Protein 2DBY (pdb70)

CATH classification: 3.40.50.300 (+2 more: 3.10.20.30, 1.10.150.300)

Nearest PDB structures (foldseek):
  2dwq-assembly1_A  TM=9.465E-01  e=1.277E-59  Thermus thermophilus HB8
  2dwq-assembly2_B  TM=9.696E-01  e=5.082E-56  Thermus thermophilus HB8
  5ee0-assembly1_A  TM=8.742E-01  e=3.815E-33  Oryza sativa Japonica Group
  5ee3-assembly1_A  TM=8.591E-01  e=6.800E-32  Oryza sativa Japonica Group
  7y9i-assembly1_A  TM=8.087E-01  e=9.676E-32  Arabidopsis thaliana

Organism: Thermus thermophilus (strain ATCC 27634 / DSM 579 / HB8) (NCBI:txid300852)

Structure (mmCIF, N/CA/C/O backbone):
data_2DBY
#
_entry.id   2DBY
#
_cell.length_a   60.384
_cell.length_b   133.169
_cell.length_c   46.432
_cell.angle_alpha   90.00
_cell.angle_beta   90.00
_cell.angle_gamma   90.00
#
_symmetry.space_group_name_H-M   'P 21 21 2'
#
loop_
_entity.id
_entity.type
_entity.pdbx_description
1 polymer 'GTP-binding protein'
2 non-polymer "GUANOSINE-5'-DIPHOSPHATE"
3 non-polymer 'FORMIC ACID'
4 water water
#
loop_
_atom_site.group_PDB
_atom_site.id
_atom_site.type_symbol
_atom_site.label_atom_id
_atom_site.label_alt_id
_atom_site.label_comp_id
_atom_site.label_asym_id
_atom_site.label_entity_id
_atom_site.label_seq_id
_atom_site.pdbx_PDB_ins_code
_atom_site.Cartn_x
_atom_site.Cartn_y
_atom_site.Cartn_z
_atom_site.occupancy
_atom_site.B_iso_or_equiv
_atom_site.auth_seq_id
_atom_site.auth_comp_id
_atom_site.auth_asym_id
_atom_site.auth_atom_id
_atom_site.pdbx_PDB_model_num
ATOM 9 N N . LEU A 1 2 ? 26.057 53.742 31.566 1.00 21.63 2 LEU A N 1
ATOM 10 C CA . LEU A 1 2 ? 24.628 53.964 31.787 1.00 22.26 2 LEU A CA 1
ATOM 11 C C . LEU A 1 2 ? 23.972 52.989 30.803 1.00 21.30 2 LEU A C 1
ATOM 12 O O . LEU A 1 2 ? 23.450 53.388 29.754 1.00 20.76 2 LEU A O 1
ATOM 17 N N . ALA A 1 3 ? 24.004 51.704 31.140 1.00 16.03 3 ALA A N 1
ATOM 18 C CA . ALA A 1 3 ? 23.487 50.699 30.243 1.00 12.15 3 ALA A CA 1
ATOM 19 C C . ALA A 1 3 ? 22.940 49.500 31.006 1.00 13.38 3 ALA A C 1
ATOM 20 O O . ALA A 1 3 ? 23.228 49.315 32.194 1.00 13.61 3 ALA A O 1
ATOM 22 N N . VAL A 1 4 ? 22.180 48.681 30.291 1.00 11.00 4 VAL A N 1
ATOM 23 C CA . VAL A 1 4 ? 21.578 47.474 30.861 1.00 12.54 4 VAL A CA 1
ATOM 24 C C . VAL A 1 4 ? 22.374 46.288 30.305 1.00 13.74 4 VAL A C 1
ATOM 25 O O . VAL A 1 4 ? 22.521 46.145 29.085 1.00 12.90 4 VAL A O 1
ATOM 29 N N . GLY A 1 5 ? 22.886 45.452 31.197 1.00 10.05 5 GLY A N 1
ATOM 30 C CA . GLY A 1 5 ? 23.650 44.289 30.763 1.00 8.72 5 GLY A CA 1
ATOM 31 C C . GLY A 1 5 ? 22.712 43.092 30.642 1.00 13.71 5 GLY A C 1
ATOM 32 O O . GLY A 1 5 ? 22.040 42.744 31.615 1.00 14.24 5 GLY A O 1
ATOM 33 N N . ILE A 1 6 ? 22.646 42.484 29.455 1.00 10.37 6 ILE A N 1
ATOM 34 C CA . ILE A 1 6 ? 21.786 41.329 29.222 1.00 11.91 6 ILE A CA 1
ATOM 35 C C . ILE A 1 6 ? 22.567 40.052 29.467 1.00 14.41 6 ILE A C 1
ATOM 36 O O . ILE A 1 6 ? 23.613 39.818 28.836 1.00 11.49 6 ILE A O 1
ATOM 41 N N . VAL A 1 7 ? 22.066 39.218 30.385 1.00 11.25 7 VAL A N 1
ATOM 42 C CA . VAL A 1 7 ? 22.754 37.975 30.698 1.00 13.07 7 VAL A CA 1
ATOM 43 C C . VAL A 1 7 ? 21.864 36.785 30.443 1.00 12.68 7 VAL A C 1
ATOM 44 O O . VAL A 1 7 ? 20.641 36.916 30.374 1.00 11.86 7 VAL A O 1
ATOM 48 N N . GLY A 1 8 ? 22.477 35.620 30.264 1.00 11.14 8 GLY A N 1
ATOM 49 C CA . GLY A 1 8 ? 21.665 34.438 30.042 1.00 18.34 8 GLY A CA 1
ATOM 50 C C . GLY A 1 8 ? 22.516 33.186 30.069 1.00 21.43 8 GLY A C 1
ATOM 51 O O . GLY A 1 8 ? 23.662 33.215 29.617 1.00 21.11 8 GLY A O 1
ATOM 52 N N . LEU A 1 9 ? 21.984 32.101 30.615 1.00 15.87 9 LEU A N 1
ATOM 53 C CA . LEU A 1 9 ? 22.748 30.864 30.608 1.00 17.44 9 LEU A CA 1
ATOM 54 C C . LEU A 1 9 ? 22.506 30.301 29.200 1.00 22.03 9 LEU A C 1
ATOM 55 O O . LEU A 1 9 ? 21.786 30.900 28.402 1.00 20.36 9 LEU A O 1
ATOM 60 N N . PRO A 1 10 ? 23.120 29.162 28.857 1.00 20.62 10 PRO A N 1
ATOM 61 C CA . PRO A 1 10 ? 22.915 28.601 27.518 1.00 16.54 10 PRO A CA 1
ATOM 62 C C . PRO A 1 10 ? 21.511 28.274 27.035 1.00 15.54 10 PRO A C 1
ATOM 63 O O . PRO A 1 10 ? 20.644 27.792 27.780 1.00 18.84 10 PRO A O 1
ATOM 67 N N . ASN A 1 11 ? 21.306 28.536 25.752 1.00 20.07 11 ASN A N 1
ATOM 68 C CA . ASN A 1 11 ? 20.050 28.239 25.080 1.00 20.51 11 ASN A CA 1
ATOM 69 C C . ASN A 1 11 ? 18.758 28.769 25.704 1.00 22.34 11 ASN A C 1
ATOM 70 O O . ASN A 1 11 ? 17.837 28.000 25.981 1.00 23.06 11 ASN A O 1
ATOM 75 N N . VAL A 1 12 ? 18.692 30.078 25.930 1.00 14.86 12 VAL A N 1
ATOM 76 C CA . VAL A 1 12 ? 17.482 30.682 26.483 1.00 13.54 12 VAL A CA 1
ATOM 77 C C . VAL A 1 12 ? 16.903 31.706 25.497 1.00 16.15 12 VAL A C 1
ATOM 78 O O . VAL A 1 12 ? 15.878 32.339 25.774 1.00 14.88 12 VAL A O 1
ATOM 82 N N . GLY A 1 13 ? 17.564 31.847 24.345 1.00 16.38 13 GLY A N 1
ATOM 83 C CA . GLY A 1 13 ? 17.110 32.791 23.333 1.00 15.67 13 GLY A CA 1
ATOM 84 C C . GLY A 1 13 ? 17.852 34.102 23.348 1.00 12.21 13 GLY A C 1
ATOM 85 O O . GLY A 1 13 ? 17.459 35.057 22.667 1.00 16.96 13 GLY A O 1
ATOM 86 N N . LYS A 1 14 ? 18.935 34.185 24.115 1.00 14.78 14 LYS A N 1
ATOM 87 C CA . LYS A 1 14 ? 19.669 35.450 24.171 1.00 15.57 14 LYS A CA 1
ATOM 88 C C . LYS A 1 14 ? 20.296 35.892 22.831 1.00 18.63 14 LYS A C 1
ATOM 89 O O . LYS A 1 14 ? 20.211 37.065 22.473 1.00 15.93 14 LYS A O 1
ATOM 95 N N . SER A 1 15 ? 20.921 34.978 22.082 1.00 15.03 15 SER A N 1
ATOM 96 C CA . SER A 1 15 ? 21.537 35.428 20.833 1.00 17.28 15 SER A CA 1
ATOM 97 C C . SER A 1 15 ? 20.459 35.862 19.850 1.00 14.94 15 SER A C 1
ATOM 98 O O . SER A 1 15 ? 20.671 36.768 19.070 1.00 16.18 15 SER A O 1
ATOM 101 N N . THR A 1 16 ? 19.294 35.230 19.932 1.00 15.47 16 THR A N 1
ATOM 102 C CA . THR A 1 16 ? 18.176 35.577 19.065 1.00 14.29 16 THR A CA 1
ATOM 103 C C . THR A 1 16 ? 17.729 36.986 19.423 1.00 16.91 16 THR A C 1
ATOM 104 O O . THR A 1 16 ? 17.526 37.821 18.544 1.00 15.58 16 THR A O 1
ATOM 108 N N . LEU A 1 17 ? 17.613 37.259 20.722 1.00 12.59 17 LEU A N 1
ATOM 109 C CA . LEU A 1 17 ? 17.222 38.588 21.167 1.00 12.16 17 LEU A CA 1
ATOM 110 C C . LEU A 1 17 ? 18.277 39.567 20.692 1.00 15.63 17 LEU A C 1
ATOM 111 O O . LEU A 1 17 ? 17.962 40.687 20.326 1.00 12.62 17 LEU A O 1
ATOM 116 N N . PHE A 1 18 ? 19.550 39.174 20.730 1.00 12.84 18 PHE A N 1
ATOM 117 C CA . PHE A 1 18 ? 20.536 40.109 20.210 1.00 16.26 18 PHE A CA 1
ATOM 118 C C . PHE A 1 18 ? 20.534 40.285 18.698 1.00 18.93 18 PHE A C 1
ATOM 119 O O . PHE A 1 18 ? 21.055 41.289 18.209 1.00 25.06 18 PHE A O 1
ATOM 127 N N . ASN A 1 19 ? 19.963 39.358 17.940 1.00 22.54 19 ASN A N 1
ATOM 128 C CA . ASN A 1 19 ? 19.886 39.608 16.485 1.00 20.38 19 ASN A CA 1
ATOM 129 C C . ASN A 1 19 ? 18.984 40.829 16.363 1.00 19.64 19 ASN A C 1
ATOM 130 O O . ASN A 1 19 ? 19.242 41.756 15.591 1.00 17.92 19 ASN A O 1
ATOM 135 N N . ALA A 1 20 ? 17.915 40.829 17.146 1.00 15.74 20 ALA A N 1
ATOM 136 C CA . ALA A 1 20 ? 16.966 41.934 17.108 1.00 16.40 20 ALA A CA 1
ATOM 137 C C . ALA A 1 20 ? 17.571 43.255 17.578 1.00 13.83 20 ALA A C 1
ATOM 138 O O . ALA A 1 20 ? 17.362 44.315 16.973 1.00 13.48 20 ALA A O 1
ATOM 140 N N . LEU A 1 21 ? 18.324 43.198 18.669 1.00 9.98 21 LEU A N 1
ATOM 141 C CA . LEU A 1 21 ? 18.938 44.382 19.211 1.00 12.91 21 LEU A CA 1
ATOM 142 C C . LEU A 1 21 ? 19.980 44.951 18.249 1.00 11.66 21 LEU A C 1
ATOM 143 O O . LEU A 1 21 ? 20.067 46.166 18.080 1.00 11.48 21 LEU A O 1
ATOM 148 N N . THR A 1 22 ? 20.773 44.087 17.615 1.00 10.65 22 THR A N 1
ATOM 149 C CA . THR A 1 22 ? 21.783 44.629 16.699 1.00 14.04 22 THR A CA 1
ATOM 150 C C . THR A 1 22 ? 21.103 45.271 15.484 1.00 12.58 22 THR A C 1
ATOM 151 O O . THR A 1 22 ? 21.573 46.280 14.966 1.00 13.85 22 THR A O 1
ATOM 155 N N . ARG A 1 23 ? 19.996 44.707 15.029 1.00 12.55 23 ARG A N 1
ATOM 156 C CA . ARG A 1 23 ? 19.286 45.346 13.917 1.00 13.35 23 ARG A CA 1
ATOM 157 C C . ARG A 1 23 ? 18.742 46.716 14.367 1.00 16.16 23 ARG A C 1
ATOM 158 O O . ARG A 1 23 ? 18.880 47.735 13.669 1.00 13.38 23 ARG A O 1
ATOM 166 N N . ALA A 1 24 ? 18.118 46.752 15.536 1.00 16.26 24 ALA A N 1
ATOM 167 C CA . ALA A 1 24 ? 17.569 48.003 16.044 1.00 15.76 24 ALA A CA 1
ATOM 168 C C . ALA A 1 24 ? 18.642 49.085 16.202 1.00 13.15 24 ALA A C 1
ATOM 169 O O . ALA A 1 24 ? 18.404 50.271 15.933 1.00 13.49 24 ALA A O 1
ATOM 171 N N . ASN A 1 25 ? 19.837 48.662 16.596 1.00 13.53 25 ASN A N 1
ATOM 172 C CA . ASN A 1 25 ? 20.953 49.580 16.817 1.00 12.59 25 ASN A CA 1
ATOM 173 C C . ASN A 1 25 ? 21.348 50.274 15.503 1.00 14.26 25 ASN A C 1
ATOM 174 O O . ASN A 1 25 ? 21.804 51.412 15.514 1.00 14.22 25 ASN A O 1
ATOM 179 N N . ALA A 1 26 ? 21.125 49.602 14.369 1.00 11.73 26 ALA A N 1
ATOM 180 C CA . ALA A 1 26 ? 21.486 50.200 13.077 1.00 10.62 26 ALA A CA 1
ATOM 181 C C . ALA A 1 26 ? 20.528 51.326 12.684 1.00 15.49 26 ALA A C 1
ATOM 182 O O . ALA A 1 26 ? 20.751 52.009 11.674 1.00 17.44 26 ALA A O 1
ATOM 184 N N . LEU A 1 27 ? 19.470 51.522 13.474 1.00 14.53 27 LEU A N 1
ATOM 185 C CA . LEU A 1 27 ? 18.486 52.586 13.222 1.00 17.47 27 LEU A CA 1
ATOM 186 C C . LEU A 1 27 ? 18.758 53.862 14.021 1.00 14.01 27 LEU A C 1
ATOM 187 O O . LEU A 1 27 ? 18.104 54.890 13.803 1.00 17.45 27 LEU A O 1
ATOM 192 N N . ALA A 1 28 ? 19.720 53.816 14.939 1.00 12.54 28 ALA A N 1
ATOM 193 C CA . ALA A 1 28 ? 20.005 54.949 15.818 1.00 13.91 28 ALA A CA 1
ATOM 194 C C . ALA A 1 28 ? 20.460 56.265 15.176 1.00 17.63 28 ALA A C 1
ATOM 195 O O . ALA A 1 28 ? 21.229 56.265 14.219 1.00 18.48 28 ALA A O 1
ATOM 197 N N . ALA A 1 29 ? 19.992 57.377 15.743 1.00 17.51 29 ALA A N 1
ATOM 198 C CA . ALA A 1 29 ? 20.334 58.724 15.256 1.00 19.44 29 ALA A CA 1
ATOM 199 C C . ALA A 1 29 ? 21.661 59.215 15.814 1.00 24.27 29 ALA A C 1
ATOM 200 O O . ALA A 1 29 ? 22.365 60.008 15.171 1.00 21.46 29 ALA A O 1
ATOM 202 N N . ASN A 1 30 ? 22.002 58.761 17.016 1.00 23.29 30 ASN A N 1
ATOM 203 C CA . ASN A 1 30 ? 23.248 59.176 17.660 1.00 19.84 30 ASN A CA 1
ATOM 204 C C . ASN A 1 30 ? 23.769 57.994 18.439 1.00 24.95 30 ASN A C 1
ATOM 205 O O . ASN A 1 30 ? 23.008 57.322 19.145 1.00 24.28 30 ASN A O 1
ATOM 210 N N . TYR A 1 31 ? 25.067 57.753 18.321 1.00 17.48 31 TYR A N 1
ATOM 211 C CA . TYR A 1 31 ? 25.675 56.630 18.995 1.00 18.40 31 TYR A CA 1
ATOM 212 C C . TYR A 1 31 ? 26.613 56.992 20.116 1.00 20.83 31 TYR A C 1
ATOM 213 O O . TYR A 1 31 ? 27.526 57.798 19.934 1.00 19.98 31 TYR A O 1
ATOM 222 N N . PRO A 1 32 ? 26.408 56.383 21.292 1.00 18.91 32 PRO A N 1
ATOM 223 C CA . PRO A 1 32 ? 27.268 56.621 22.458 1.00 19.21 32 PRO A CA 1
ATOM 224 C C . PRO A 1 32 ? 28.596 55.991 22.023 1.00 18.71 32 PRO A C 1
ATOM 225 O O . PRO A 1 32 ? 28.608 54.958 21.326 1.00 16.14 32 PRO A O 1
ATOM 229 N N . PHE A 1 33 ? 29.716 56.579 22.432 1.00 19.36 33 PHE A N 1
ATOM 230 C CA . PHE A 1 33 ? 31.018 56.049 22.024 1.00 18.87 33 PHE A CA 1
ATOM 231 C C . PHE A 1 33 ? 31.198 54.580 22.408 1.00 21.71 33 PHE A C 1
ATOM 232 O O . PHE A 1 33 ? 31.853 53.822 21.697 1.00 19.47 33 PHE A O 1
ATOM 240 N N . ALA A 1 34 ? 30.623 54.176 23.535 1.00 19.15 34 ALA A N 1
ATOM 241 C CA . ALA A 1 34 ? 30.741 52.787 23.974 1.00 19.92 34 ALA A CA 1
ATOM 242 C C . ALA A 1 34 ? 30.265 51.776 22.944 1.00 15.06 34 ALA A C 1
ATOM 243 O O . ALA A 1 34 ? 30.653 50.618 23.027 1.00 18.03 34 ALA A O 1
ATOM 245 N N . THR A 1 35 ? 29.430 52.191 21.986 1.00 13.03 35 THR A N 1
ATOM 246 C CA . THR A 1 35 ? 28.924 51.238 21.010 1.00 12.60 35 THR A CA 1
ATOM 247 C C . THR A 1 35 ? 29.978 50.749 20.008 1.00 15.81 35 THR A C 1
ATOM 248 O O . THR A 1 35 ? 29.691 49.924 19.150 1.00 15.84 35 THR A O 1
ATOM 252 N N . ILE A 1 36 ? 31.205 51.253 20.099 1.00 18.42 36 ILE A N 1
ATOM 253 C CA . ILE A 1 36 ? 32.224 50.720 19.197 1.00 16.53 36 ILE A CA 1
ATOM 254 C C . ILE A 1 36 ? 32.340 49.211 19.459 1.00 18.60 36 ILE A C 1
ATOM 255 O O . ILE A 1 36 ? 32.623 48.428 18.553 1.00 20.63 36 ILE A O 1
ATOM 260 N N . ASP A 1 37 ? 32.113 48.816 20.717 1.00 17.92 37 ASP A N 1
ATOM 261 C CA . ASP A 1 37 ? 32.200 47.415 21.125 1.00 18.54 37 ASP A CA 1
ATOM 262 C C . ASP A 1 37 ? 31.102 46.620 20.424 1.00 18.12 37 ASP A C 1
ATOM 263 O O . ASP A 1 37 ? 29.949 47.055 20.383 1.00 16.07 37 ASP A O 1
ATOM 268 N N . LYS A 1 38 ? 31.453 45.478 19.854 1.00 15.20 38 LYS A N 1
ATOM 269 C CA . LYS A 1 38 ? 30.469 44.669 19.139 1.00 17.73 38 LYS A CA 1
ATOM 270 C C . LYS A 1 38 ? 29.329 44.202 20.055 1.00 18.91 38 LYS A C 1
ATOM 271 O O . LYS A 1 38 ? 28.238 43.876 19.587 1.00 19.17 38 LYS A O 1
ATOM 277 N N . ASN A 1 39 ? 29.569 44.186 21.364 1.00 16.28 39 ASN A N 1
ATOM 278 C CA . ASN A 1 39 ? 28.537 43.732 22.303 1.00 14.82 39 ASN A CA 1
ATOM 279 C C . ASN A 1 39 ? 27.675 44.835 22.879 1.00 16.61 39 ASN A C 1
ATOM 280 O O . ASN A 1 39 ? 26.831 44.560 23.728 1.00 17.38 39 ASN A O 1
ATOM 285 N N . VAL A 1 40 ? 27.867 46.057 22.394 1.00 16.00 40 VAL A N 1
ATOM 286 C CA . VAL A 1 40 ? 27.147 47.220 22.908 1.00 13.87 40 VAL A CA 1
ATOM 287 C C . VAL A 1 40 ? 26.338 47.943 21.826 1.00 19.18 40 VAL A C 1
ATOM 288 O O . VAL A 1 40 ? 26.870 48.293 20.762 1.00 15.08 40 VAL A O 1
ATOM 292 N N . GLY A 1 41 ? 25.047 48.164 22.083 1.00 10.77 41 GLY A N 1
ATOM 293 C CA . GLY A 1 41 ? 24.246 48.852 21.082 1.00 10.82 41 GLY A CA 1
ATOM 294 C C . GLY A 1 41 ? 23.111 49.555 21.793 1.00 12.04 41 GLY A C 1
ATOM 295 O O . GLY A 1 41 ? 22.963 49.409 23.007 1.00 12.82 41 GLY A O 1
ATOM 296 N N . VAL A 1 42 ? 22.314 50.308 21.057 1.00 12.30 42 VAL A N 1
ATOM 297 C CA . VAL A 1 42 ? 21.197 51.001 21.686 1.00 12.20 42 VAL A CA 1
ATOM 298 C C . VAL A 1 42 ? 19.895 50.716 20.969 1.00 13.37 42 VAL A C 1
ATOM 299 O O . VAL A 1 42 ? 19.883 50.280 19.808 1.00 15.03 42 VAL A O 1
ATOM 303 N N . VAL A 1 43 ? 18.791 50.947 21.673 1.00 11.76 43 VAL A N 1
ATOM 304 C CA . VAL A 1 43 ? 17.468 50.768 21.098 1.00 11.31 43 VAL A CA 1
ATOM 305 C C . VAL A 1 43 ? 16.814 52.144 21.118 1.00 12.98 43 VAL A C 1
ATOM 306 O O . VAL A 1 43 ? 16.617 52.705 22.183 1.00 11.89 43 VAL A O 1
ATOM 310 N N . PRO A 1 44 ? 16.521 52.725 19.941 1.00 14.65 44 PRO A N 1
ATOM 311 C CA . PRO A 1 44 ? 15.884 54.047 19.893 1.00 13.87 44 PRO A CA 1
ATOM 312 C C . PRO A 1 44 ? 14.531 53.930 20.632 1.00 17.17 44 PRO A C 1
ATOM 313 O O . PRO A 1 44 ? 13.763 52.986 20.383 1.00 17.50 44 PRO A O 1
ATOM 317 N N . LEU A 1 45 ? 14.239 54.888 21.508 1.00 13.30 45 LEU A N 1
ATOM 318 C CA . LEU A 1 45 ? 13.012 54.889 22.307 1.00 14.35 45 LEU A CA 1
ATOM 319 C C . LEU A 1 45 ? 11.940 55.654 21.550 1.00 19.36 45 LEU A C 1
ATOM 320 O O . LEU A 1 45 ? 12.104 56.833 21.251 1.00 18.41 45 LEU A O 1
ATOM 325 N N . GLU A 1 46 ? 10.848 54.980 21.226 1.00 15.54 46 GLU A N 1
ATOM 326 C CA . GLU A 1 46 ? 9.776 55.643 20.502 1.00 15.80 46 GLU A CA 1
ATOM 327 C C . GLU A 1 46 ? 9.073 56.551 21.492 1.00 16.39 46 GLU A C 1
ATOM 328 O O . GLU A 1 46 ? 8.887 56.193 22.659 1.00 17.88 46 GLU A O 1
ATOM 334 N N . ASP A 1 47 ? 8.684 57.733 21.039 1.00 17.36 47 ASP A N 1
ATOM 335 C CA . ASP A 1 47 ? 8.013 58.663 21.943 1.00 18.27 47 ASP A CA 1
ATOM 336 C C . ASP A 1 47 ? 7.082 59.558 21.124 1.00 17.88 47 ASP A C 1
ATOM 337 O O . ASP A 1 47 ? 7.539 60.414 20.351 1.00 17.57 47 ASP A O 1
ATOM 342 N N . GLU A 1 48 ? 5.777 59.318 21.270 1.00 17.99 48 GLU A N 1
ATOM 343 C CA . GLU A 1 48 ? 4.765 60.082 20.541 1.00 19.37 48 GLU A CA 1
ATOM 344 C C . GLU A 1 48 ? 4.782 61.571 20.876 1.00 17.36 48 GLU A C 1
ATOM 345 O O . GLU A 1 48 ? 4.302 62.393 20.088 1.00 14.99 48 GLU A O 1
ATOM 351 N N . ARG A 1 49 ? 5.314 61.929 22.041 1.00 15.68 49 ARG A N 1
ATOM 352 C CA . ARG A 1 49 ? 5.362 63.344 22.405 1.00 18.55 49 ARG A CA 1
ATOM 353 C C . ARG A 1 49 ? 6.248 64.093 21.414 1.00 20.31 49 ARG A C 1
ATOM 354 O O . ARG A 1 49 ? 6.062 65.287 21.173 1.00 16.73 49 ARG A O 1
ATOM 362 N N . LEU A 1 50 ? 7.207 63.392 20.813 1.00 17.38 50 LEU A N 1
ATOM 363 C CA . LEU A 1 50 ? 8.054 64.046 19.828 1.00 14.40 50 LEU A CA 1
ATOM 364 C C . LEU A 1 50 ? 7.197 64.502 18.644 1.00 18.22 50 LEU A C 1
ATOM 365 O O . LEU A 1 50 ? 7.395 65.594 18.110 1.00 16.59 50 LEU A O 1
ATOM 370 N N . TYR A 1 51 ? 6.266 63.653 18.214 1.00 15.82 51 TYR A N 1
ATOM 371 C CA . TYR A 1 51 ? 5.417 63.991 17.075 1.00 13.82 51 TYR A CA 1
ATOM 372 C C . TYR A 1 51 ? 4.401 65.058 17.431 1.00 17.89 51 TYR A C 1
ATOM 373 O O . TYR A 1 51 ? 4.036 65.878 16.580 1.00 20.76 51 TYR A O 1
ATOM 382 N N . ALA A 1 52 ? 3.954 65.045 18.681 1.00 18.06 52 ALA A N 1
ATOM 383 C CA . ALA A 1 52 ? 3.002 66.037 19.166 1.00 19.78 52 ALA A CA 1
ATOM 384 C C . ALA A 1 52 ? 3.693 67.413 19.114 1.00 19.97 52 ALA A C 1
ATOM 385 O O . ALA A 1 52 ? 3.101 68.390 18.661 1.00 20.33 52 ALA A O 1
ATOM 387 N N . LEU A 1 53 ? 4.938 67.483 19.578 1.00 18.25 53 LEU A N 1
ATOM 388 C CA . LEU A 1 53 ? 5.705 68.735 19.538 1.00 16.30 53 LEU A CA 1
ATOM 389 C C . LEU A 1 53 ? 6.005 69.133 18.110 1.00 20.11 53 LEU A C 1
ATOM 390 O O . LEU A 1 53 ? 5.990 70.322 17.757 1.00 22.73 53 LEU A O 1
ATOM 395 N N . GLN A 1 54 ? 6.269 68.136 17.275 1.00 17.18 54 GLN A N 1
ATOM 396 C CA . GLN A 1 54 ? 6.559 68.378 15.881 1.00 16.76 54 GLN A CA 1
ATOM 397 C C . GLN A 1 54 ? 5.375 69.067 15.202 1.00 21.02 54 GLN A C 1
ATOM 398 O O . GLN A 1 54 ? 5.579 69.990 14.435 1.00 21.36 54 GLN A O 1
ATOM 404 N N . ARG A 1 55 ? 4.145 68.635 15.479 1.00 21.27 55 ARG A N 1
ATOM 405 C CA . ARG A 1 55 ? 2.996 69.288 14.839 1.00 20.80 55 ARG A CA 1
ATOM 406 C C . ARG A 1 55 ? 2.871 70.722 15.352 1.00 23.86 55 ARG A C 1
ATOM 407 O O . ARG A 1 55 ? 2.538 71.643 14.593 1.00 22.10 55 ARG A O 1
ATOM 415 N N . THR A 1 56 ? 3.144 70.918 16.635 1.00 18.37 56 THR A N 1
ATOM 416 C CA . THR A 1 56 ? 3.064 72.248 17.224 1.00 23.23 56 THR A CA 1
ATOM 417 C C . THR A 1 56 ? 4.005 73.244 16.549 1.00 27.46 56 THR A C 1
ATOM 418 O O . THR A 1 56 ? 3.656 74.409 16.369 1.00 22.72 56 THR A O 1
ATOM 422 N N . PHE A 1 57 ? 5.188 72.789 16.146 1.00 22.64 57 PHE A N 1
ATOM 423 C CA . PHE A 1 57 ? 6.154 73.690 15.534 1.00 24.77 57 PHE A CA 1
ATOM 424 C C . PHE A 1 57 ? 6.247 73.648 14.011 1.00 27.06 57 PHE A C 1
ATOM 425 O O . PHE A 1 57 ? 7.099 74.297 13.412 1.00 27.42 57 PHE A O 1
ATOM 433 N N . ALA A 1 58 ? 5.349 72.898 13.385 1.00 26.42 58 ALA A N 1
ATOM 434 C CA . ALA A 1 58 ? 5.322 72.798 11.940 1.00 32.65 58 ALA A CA 1
ATOM 435 C C . ALA A 1 58 ? 4.602 74.026 11.414 1.00 36.61 58 ALA A C 1
ATOM 436 O O . ALA A 1 58 ? 3.536 74.383 11.910 1.00 39.64 58 ALA A O 1
ATOM 438 N N . LYS A 1 59 ? 5.194 74.673 10.418 1.00 39.92 59 LYS A N 1
ATOM 439 C CA . LYS A 1 59 ? 4.592 75.859 9.822 1.00 45.50 59 LYS A CA 1
ATOM 440 C C . LYS A 1 59 ? 4.678 75.787 8.302 1.00 45.97 59 LYS A C 1
ATOM 441 O O . LYS A 1 59 ? 5.671 75.312 7.743 1.00 43.61 59 LYS A O 1
ATOM 447 N N . GLY A 1 60 ? 3.625 76.251 7.638 1.00 51.83 60 GLY A N 1
ATOM 448 C CA . GLY A 1 60 ? 3.596 76.209 6.189 1.00 53.04 60 GLY A CA 1
ATOM 449 C C . GLY A 1 60 ? 3.763 74.776 5.725 1.00 53.98 60 GLY A C 1
ATOM 450 O O . GLY A 1 60 ? 2.954 73.908 6.060 1.00 53.43 60 GLY A O 1
ATOM 451 N N . GLU A 1 61 ? 4.823 74.525 4.964 1.00 55.98 61 GLU A N 1
ATOM 452 C CA . GLU A 1 61 ? 5.101 73.187 4.455 1.00 57.70 61 GLU A CA 1
ATOM 453 C C . GLU A 1 61 ? 6.317 72.610 5.161 1.00 55.83 61 GLU A C 1
ATOM 454 O O . GLU A 1 61 ? 6.762 71.501 4.851 1.00 57.17 61 GLU A O 1
ATOM 460 N N . ARG A 1 62 ? 6.853 73.376 6.106 1.00 50.28 62 ARG A N 1
ATOM 461 C CA . ARG A 1 62 ? 8.016 72.949 6.863 1.00 45.63 62 ARG A CA 1
ATOM 462 C C . ARG A 1 62 ? 7.587 72.202 8.125 1.00 42.75 62 ARG A C 1
ATOM 463 O O . ARG A 1 62 ? 6.632 72.587 8.809 1.00 41.52 62 ARG A O 1
ATOM 471 N N . VAL A 1 63 ? 8.296 71.122 8.415 1.00 37.81 63 VAL A N 1
ATOM 472 C CA . VAL A 1 63 ? 8.031 70.310 9.598 1.00 32.19 63 VAL A CA 1
ATOM 473 C C . VAL A 1 63 ? 9.404 69.974 10.182 1.00 30.14 63 VAL A C 1
ATOM 474 O O . VAL A 1 63 ? 10.288 69.489 9.479 1.00 27.67 63 VAL A O 1
ATOM 478 N N . PRO A 1 64 ? 9.615 70.274 11.471 1.00 28.59 64 PRO A N 1
ATOM 479 C CA . PRO A 1 64 ? 10.923 69.965 12.041 1.00 24.83 64 PRO A CA 1
ATOM 480 C C . PRO A 1 64 ? 11.142 68.473 12.222 1.00 24.55 64 PRO A C 1
ATOM 481 O O . PRO A 1 64 ? 10.221 67.729 12.572 1.00 20.74 64 PRO A O 1
ATOM 485 N N . PRO A 1 65 ? 12.367 68.015 11.954 1.00 23.90 65 PRO A N 1
ATOM 486 C CA . PRO A 1 65 ? 12.683 66.597 12.108 1.00 20.17 65 PRO A CA 1
ATOM 487 C C . PRO A 1 65 ? 12.647 66.276 13.608 1.00 19.09 65 PRO A C 1
ATOM 488 O O . PRO A 1 65 ? 12.839 67.171 14.447 1.00 17.64 65 PRO A O 1
ATOM 492 N N . VAL A 1 66 ? 12.399 65.016 13.944 1.00 20.78 66 VAL A N 1
ATOM 493 C CA . VAL A 1 66 ? 12.393 64.604 15.342 1.00 17.18 66 VAL A CA 1
ATOM 494 C C . VAL A 1 66 ? 13.605 63.689 15.569 1.00 17.47 66 VAL A C 1
ATOM 495 O O . VAL A 1 66 ? 13.991 62.918 14.682 1.00 18.73 66 VAL A O 1
ATOM 499 N N . VAL A 1 67 ? 14.213 63.810 16.743 1.00 17.50 67 VAL A N 1
ATOM 500 C CA . VAL A 1 67 ? 15.388 63.013 17.115 1.00 17.88 67 VAL A CA 1
ATOM 501 C C . VAL A 1 67 ? 15.064 62.322 18.431 1.00 12.47 67 VAL A C 1
ATOM 502 O O . VAL A 1 67 ? 14.971 62.960 19.472 1.00 15.30 67 VAL A O 1
ATOM 506 N N . PRO A 1 68 ? 14.884 60.995 18.405 1.00 15.95 68 PRO A N 1
ATOM 507 C CA . PRO A 1 68 ? 14.568 60.367 19.692 1.00 16.10 68 PRO A CA 1
ATOM 508 C C . PRO A 1 68 ? 15.817 60.068 20.493 1.00 16.04 68 PRO A C 1
ATOM 509 O O . PRO A 1 68 ? 16.944 60.185 19.993 1.00 13.79 68 PRO A O 1
ATOM 513 N N . THR A 1 69 ? 15.606 59.700 21.747 1.00 10.81 69 THR A N 1
ATOM 514 C CA . THR A 1 69 ? 16.724 59.272 22.586 1.00 14.08 69 THR A CA 1
ATOM 515 C C . THR A 1 69 ? 16.768 57.732 22.471 1.00 14.00 69 THR A C 1
ATOM 516 O O . THR A 1 69 ? 16.146 57.156 21.568 1.00 13.37 69 THR A O 1
ATOM 520 N N . HIS A 1 70 ? 17.486 57.063 23.367 1.00 13.73 70 HIS A N 1
ATOM 521 C CA . HIS A 1 70 ? 17.640 55.619 23.281 1.00 13.69 70 HIS A CA 1
ATOM 522 C C . HIS A 1 70 ? 18.087 55.036 24.620 1.00 11.85 70 HIS A C 1
ATOM 523 O O . HIS A 1 70 ? 18.373 55.779 25.568 1.00 15.54 70 HIS A O 1
ATOM 530 N N . VAL A 1 71 ? 18.133 53.701 24.680 1.00 12.84 71 VAL A N 1
ATOM 531 C CA . VAL A 1 71 ? 18.577 52.974 25.869 1.00 14.08 71 VAL A CA 1
ATOM 532 C C . VAL A 1 71 ? 19.659 52.000 25.401 1.00 12.13 71 VAL A C 1
ATOM 533 O O . VAL A 1 71 ? 19.450 51.252 24.441 1.00 13.10 71 VAL A O 1
ATOM 537 N N . GLU A 1 72 ? 20.797 52.011 26.087 1.00 10.65 72 GLU A N 1
ATOM 538 C CA . GLU A 1 72 ? 21.934 51.157 25.723 1.00 11.89 72 GLU A CA 1
ATOM 539 C C . GLU A 1 72 ? 21.900 49.793 26.425 1.00 11.95 72 GLU A C 1
ATOM 540 O O . GLU A 1 72 ? 21.630 49.717 27.616 1.00 12.39 72 GLU A O 1
ATOM 546 N N . PHE A 1 73 ? 22.191 48.735 25.662 1.00 10.46 73 PHE A N 1
ATOM 547 C CA . PHE A 1 73 ? 22.187 47.367 26.164 1.00 13.27 73 PHE A CA 1
ATOM 548 C C . PHE A 1 73 ? 23.524 46.726 25.833 1.00 16.26 73 PHE A C 1
ATOM 549 O O . PHE A 1 73 ? 24.062 46.956 24.742 1.00 18.35 73 PHE A O 1
ATOM 557 N N . VAL A 1 74 ? 24.040 45.920 26.757 1.00 11.94 74 VAL A N 1
ATOM 558 C CA . VAL A 1 74 ? 25.310 45.244 26.545 1.00 13.51 74 VAL A CA 1
ATOM 559 C C . VAL A 1 74 ? 25.110 43.734 26.608 1.00 15.06 74 VAL A C 1
ATOM 560 O O . VAL A 1 74 ? 24.435 43.238 27.523 1.00 13.06 74 VAL A O 1
ATOM 564 N N . ASP A 1 75 ? 25.667 42.996 25.647 1.00 12.56 75 ASP A N 1
ATOM 565 C CA . ASP A 1 75 ? 25.557 41.547 25.678 1.00 15.72 75 ASP A CA 1
ATOM 566 C C . ASP A 1 75 ? 26.682 41.157 26.617 1.00 18.48 75 ASP A C 1
ATOM 567 O O . ASP A 1 75 ? 27.856 41.217 26.221 1.00 16.09 75 ASP A O 1
ATOM 572 N N . ILE A 1 76 ? 26.322 40.740 27.835 1.00 15.22 76 ILE A N 1
ATOM 573 C CA . ILE A 1 76 ? 27.326 40.393 28.833 1.00 19.18 76 ILE A CA 1
ATOM 574 C C . ILE A 1 76 ? 27.912 39.066 28.480 1.00 22.18 76 ILE A C 1
ATOM 575 O O . ILE A 1 76 ? 27.223 38.042 28.420 1.00 30.62 76 ILE A O 1
ATOM 580 N N . ALA A 1 77 ? 29.212 39.112 28.283 1.00 31.99 77 ALA A N 1
ATOM 581 C CA . ALA A 1 77 ? 29.973 37.966 27.875 1.00 33.95 77 ALA A CA 1
ATOM 582 C C . ALA A 1 77 ? 30.712 37.294 29.016 1.00 32.31 77 ALA A C 1
ATOM 583 O O . ALA A 1 77 ? 31.280 37.975 29.882 1.00 27.22 77 ALA A O 1
ATOM 585 N N . GLY A 1 78 ? 30.675 35.959 29.010 1.00 33.32 78 GLY A N 1
ATOM 586 C CA . GLY A 1 78 ? 31.395 35.194 30.008 1.00 24.76 78 GLY A CA 1
ATOM 587 C C . GLY A 1 78 ? 30.754 33.972 30.618 1.00 21.86 78 GLY A C 1
ATOM 588 O O . GLY A 1 78 ? 29.529 33.896 30.816 1.00 24.97 78 GLY A O 1
ATOM 589 N N . LEU A 1 79 ? 31.596 32.991 30.917 1.00 16.63 79 LEU A N 1
ATOM 590 C CA . LEU A 1 79 ? 31.134 31.770 31.573 1.00 14.71 79 LEU A CA 1
ATOM 591 C C . LEU A 1 79 ? 30.712 32.296 32.958 1.00 17.11 79 LEU A C 1
ATOM 592 O O . LEU A 1 79 ? 31.416 33.141 33.537 1.00 16.15 79 LEU A O 1
ATOM 597 N N . VAL A 1 80 ? 29.578 31.820 33.474 1.00 16.87 80 VAL A N 1
ATOM 598 C CA . VAL A 1 80 ? 29.063 32.306 34.761 1.00 12.52 80 VAL A CA 1
ATOM 599 C C . VAL A 1 80 ? 29.533 31.558 36.022 1.00 12.78 80 VAL A C 1
ATOM 600 O O . VAL A 1 80 ? 30.130 32.167 36.931 1.00 14.94 80 VAL A O 1
ATOM 604 N N . LYS A 1 81 ? 29.265 30.255 36.082 1.00 15.78 81 LYS A N 1
ATOM 605 C CA . LYS A 1 81 ? 29.603 29.496 37.266 1.00 18.58 81 LYS A CA 1
ATOM 606 C C . LYS A 1 81 ? 31.016 29.001 37.349 1.00 20.81 81 LYS A C 1
ATOM 607 O O . LYS A 1 81 ? 31.386 28.052 36.659 1.00 22.85 81 LYS A O 1
ATOM 613 N N . GLY A 1 82 ? 31.777 29.603 38.260 1.00 16.83 82 GLY A N 1
ATOM 614 C CA . GLY A 1 82 ? 33.163 29.210 38.434 1.00 16.08 82 GLY A CA 1
ATOM 615 C C . GLY A 1 82 ? 33.364 28.176 39.540 1.00 18.60 82 GLY A C 1
ATOM 616 O O . GLY A 1 82 ? 32.432 27.781 40.245 1.00 15.12 82 GLY A O 1
ATOM 617 N N . ALA A 1 83 ? 34.602 27.726 39.687 1.00 16.23 83 ALA A N 1
ATOM 618 C CA . ALA A 1 83 ? 34.945 26.738 40.708 1.00 16.24 83 ALA A CA 1
ATOM 619 C C . ALA A 1 83 ? 35.342 27.410 42.036 1.00 15.47 83 ALA A C 1
ATOM 620 O O . ALA A 1 83 ? 35.370 26.762 43.101 1.00 15.35 83 ALA A O 1
ATOM 622 N N . HIS A 1 84 ? 35.672 28.694 41.966 1.00 14.74 84 HIS A N 1
ATOM 623 C CA . HIS A 1 84 ? 36.103 29.462 43.149 1.00 14.57 84 HIS A CA 1
ATOM 624 C C . HIS A 1 84 ? 37.361 28.862 43.780 1.00 18.76 84 HIS A C 1
ATOM 625 O O . HIS A 1 84 ? 37.573 28.943 44.999 1.00 17.01 84 HIS A O 1
ATOM 632 N N . LYS A 1 85 ? 38.205 28.274 42.940 1.00 17.68 85 LYS A N 1
ATOM 633 C CA . LYS A 1 85 ? 39.449 27.706 43.426 1.00 18.61 85 LYS A CA 1
ATOM 634 C C . LYS A 1 85 ? 40.653 28.501 42.958 1.00 16.79 85 LYS A C 1
ATOM 635 O O . LYS A 1 85 ? 41.759 27.992 42.891 1.00 21.33 85 LYS A O 1
ATOM 641 N N . GLY A 1 86 ? 40.416 29.769 42.636 1.00 18.11 86 GLY A N 1
ATOM 642 C CA . GLY A 1 86 ? 41.487 30.656 42.218 1.00 17.97 86 GLY A CA 1
ATOM 643 C C . GLY A 1 86 ? 41.946 30.497 40.776 1.00 17.99 86 GLY A C 1
ATOM 644 O O . GLY A 1 86 ? 42.831 31.227 40.312 1.00 19.88 86 GLY A O 1
ATOM 645 N N . GLU A 1 87 ? 41.313 29.576 40.063 1.00 19.18 87 GLU A N 1
ATOM 646 C CA . GLU A 1 87 ? 41.658 29.300 38.675 1.00 16.99 87 GLU A CA 1
ATOM 647 C C . GLU A 1 87 ? 41.136 30.399 37.745 1.00 18.60 87 GLU A C 1
ATOM 648 O O . GLU A 1 87 ? 41.619 30.561 36.634 1.00 18.27 87 GLU A O 1
ATOM 654 N N . GLY A 1 88 ? 40.134 31.143 38.195 1.00 16.16 88 GLY A N 1
ATOM 655 C CA . GLY A 1 88 ? 39.663 32.237 37.366 1.00 17.29 88 GLY A CA 1
ATOM 656 C C . GLY A 1 88 ? 38.387 32.102 36.570 1.00 14.96 88 GLY A C 1
ATOM 657 O O . GLY A 1 88 ? 37.961 33.094 35.973 1.00 14.66 88 GLY A O 1
ATOM 658 N N . LEU A 1 89 ? 37.786 30.919 36.535 1.00 13.06 89 LEU A N 1
ATOM 659 C CA . LEU A 1 89 ? 36.519 30.742 35.802 1.00 13.41 89 LEU A CA 1
ATOM 660 C C . LEU A 1 89 ? 35.476 31.724 36.351 1.00 14.24 89 LEU A C 1
ATOM 661 O O . LEU A 1 89 ? 35.303 31.850 37.577 1.00 14.37 89 LEU A O 1
ATOM 666 N N . GLY A 1 90 ? 34.772 32.391 35.443 1.00 13.12 90 GLY A N 1
ATOM 667 C CA . GLY A 1 90 ? 33.728 33.325 35.857 1.00 12.85 90 GLY A CA 1
ATOM 668 C C . GLY A 1 90 ? 34.201 34.739 36.111 1.00 15.93 90 GLY A C 1
ATOM 669 O O . GLY A 1 90 ? 33.383 35.640 36.305 1.00 13.58 90 GLY A O 1
ATOM 670 N N . ASN A 1 91 ? 35.511 34.964 36.112 1.00 15.36 91 ASN A N 1
ATOM 671 C CA . ASN A 1 91 ? 36.003 36.308 36.412 1.00 17.46 91 ASN A CA 1
ATOM 672 C C . ASN A 1 91 ? 35.633 37.372 35.385 1.00 17.04 91 ASN A C 1
ATOM 673 O O . ASN A 1 91 ? 35.358 38.532 35.751 1.00 15.49 91 ASN A O 1
ATOM 678 N N . GLN A 1 92 ? 35.649 36.981 34.117 1.00 15.67 92 GLN A N 1
ATOM 679 C CA . GLN A 1 92 ? 35.319 37.897 33.021 1.00 18.10 92 GLN A CA 1
ATOM 680 C C . GLN A 1 92 ? 33.865 38.347 33.131 1.00 11.01 92 GLN A C 1
ATOM 681 O O . GLN A 1 92 ? 33.557 39.509 32.956 1.00 15.47 92 GLN A O 1
ATOM 687 N N . PHE A 1 93 ? 32.975 37.410 33.422 1.00 14.02 93 PHE A N 1
ATOM 688 C CA . PHE A 1 93 ? 31.565 37.732 33.578 1.00 14.36 93 PHE A CA 1
ATOM 689 C C . PHE A 1 93 ? 31.386 38.773 34.683 1.00 15.77 93 PHE A C 1
ATOM 690 O O . PHE A 1 93 ? 30.704 39.772 34.500 1.00 13.52 93 PHE A O 1
ATOM 698 N N . LEU A 1 94 ? 32.005 38.562 35.840 1.00 13.61 94 LEU A N 1
ATOM 699 C CA . LEU A 1 94 ? 31.877 39.536 36.923 1.00 14.27 94 LEU A CA 1
ATOM 700 C C . LEU A 1 94 ? 32.432 40.899 36.506 1.00 16.50 94 LEU A C 1
ATOM 701 O O . LEU A 1 94 ? 31.867 41.940 36.838 1.00 15.16 94 LEU A O 1
ATOM 706 N N . ALA A 1 95 ? 33.549 40.893 35.792 1.00 15.56 95 ALA A N 1
ATOM 707 C CA . ALA A 1 95 ? 34.146 42.157 35.373 1.00 14.41 95 ALA A CA 1
ATOM 708 C C . ALA A 1 95 ? 33.198 42.917 34.455 1.00 17.73 95 ALA A C 1
ATOM 709 O O . ALA A 1 95 ? 33.104 44.149 34.537 1.00 19.98 95 ALA A O 1
ATOM 711 N N . HIS A 1 96 ? 32.527 42.187 33.574 1.00 16.72 96 HIS A N 1
ATOM 712 C CA . HIS A 1 96 ? 31.583 42.804 32.638 1.00 16.21 96 HIS A CA 1
ATOM 713 C C . HIS A 1 96 ? 30.355 43.319 33.372 1.00 15.78 96 HIS A C 1
ATOM 714 O O . HIS A 1 96 ? 29.881 44.425 33.080 1.00 16.32 96 HIS A O 1
ATOM 721 N N . ILE A 1 97 ? 29.848 42.542 34.330 1.00 14.95 97 ILE A N 1
ATOM 722 C CA . ILE A 1 97 ? 28.675 42.959 35.126 1.00 13.68 97 ILE A CA 1
ATOM 723 C C . ILE A 1 97 ? 28.972 44.248 35.900 1.00 17.91 97 ILE A C 1
ATOM 724 O O . ILE A 1 97 ? 28.100 45.122 36.070 1.00 13.66 97 ILE A O 1
ATOM 729 N N . ARG A 1 98 ? 30.205 44.373 36.388 1.00 15.13 98 ARG A N 1
ATOM 730 C CA . ARG A 1 98 ? 30.571 45.562 37.134 1.00 19.22 98 ARG A CA 1
ATOM 731 C C . ARG A 1 98 ? 30.414 46.826 36.310 1.00 20.89 98 ARG A C 1
ATOM 732 O O . ARG A 1 98 ? 30.150 47.885 36.864 1.00 20.99 98 ARG A O 1
ATOM 740 N N . GLU A 1 99 ? 30.574 46.714 34.994 1.00 14.02 99 GLU A N 1
ATOM 741 C CA . GLU A 1 99 ? 30.490 47.891 34.113 1.00 19.75 99 GLU A CA 1
ATOM 742 C C . GLU A 1 99 ? 29.086 48.344 33.673 1.00 20.91 99 GLU A C 1
ATOM 743 O O . GLU A 1 99 ? 28.966 49.333 32.937 1.00 21.04 99 GLU A O 1
ATOM 749 N N . VAL A 1 100 ? 28.026 47.642 34.070 1.00 14.42 100 VAL A N 1
ATOM 750 C CA . VAL A 1 100 ? 26.692 48.101 33.673 1.00 12.25 100 VAL A CA 1
ATOM 751 C C . VAL A 1 100 ? 25.924 48.559 34.908 1.00 15.34 100 VAL A C 1
ATOM 752 O O . VAL A 1 100 ? 26.268 48.180 36.022 1.00 15.29 100 VAL A O 1
ATOM 756 N N . ALA A 1 101 ? 24.886 49.363 34.694 1.00 12.05 101 ALA A N 1
ATOM 757 C CA . ALA A 1 101 ? 24.083 49.923 35.792 1.00 12.98 101 ALA A CA 1
ATOM 758 C C . ALA A 1 101 ? 22.881 49.091 36.210 1.00 13.19 101 ALA A C 1
ATOM 759 O O . ALA A 1 101 ? 22.344 49.266 37.303 1.00 16.80 101 ALA A O 1
ATOM 761 N N . ALA A 1 102 ? 22.446 48.212 35.323 1.00 10.33 102 ALA A N 1
ATOM 762 C CA . ALA A 1 102 ? 21.313 47.323 35.582 1.00 11.80 102 ALA A CA 1
ATOM 763 C C . ALA A 1 102 ? 21.553 46.033 34.817 1.00 12.75 102 ALA A C 1
ATOM 764 O O . ALA A 1 102 ? 22.366 45.997 33.879 1.00 11.74 102 ALA A O 1
ATOM 766 N N . ILE A 1 103 ? 20.835 44.979 35.205 1.00 11.64 103 ILE A N 1
ATOM 767 C CA . ILE A 1 103 ? 20.985 43.661 34.615 1.00 11.00 103 ILE A CA 1
ATOM 768 C C . ILE A 1 103 ? 19.626 43.161 34.109 1.00 12.66 103 ILE A C 1
ATOM 769 O O . ILE A 1 103 ? 18.609 43.315 34.789 1.00 12.48 103 ILE A O 1
ATOM 774 N N . ALA A 1 104 ? 19.606 42.576 32.919 1.00 11.77 104 ALA A N 1
ATOM 775 C CA . ALA A 1 104 ? 18.369 42.010 32.393 1.00 9.12 104 ALA A CA 1
ATOM 776 C C . ALA A 1 104 ? 18.754 40.548 32.137 1.00 11.64 104 ALA A C 1
ATOM 777 O O . ALA A 1 104 ? 19.644 40.247 31.332 1.00 15.96 104 ALA A O 1
ATOM 779 N N . HIS A 1 105 ? 18.081 39.637 32.824 1.00 12.32 105 HIS A N 1
ATOM 780 C CA . HIS A 1 105 ? 18.404 38.217 32.726 1.00 10.50 105 HIS A CA 1
ATOM 781 C C . HIS A 1 105 ? 17.336 37.519 31.908 1.00 10.52 105 HIS A C 1
ATOM 782 O O . HIS A 1 105 ? 16.168 37.488 32.298 1.00 12.11 105 HIS A O 1
ATOM 789 N N . VAL A 1 106 ? 17.746 36.947 30.776 1.00 9.97 106 VAL A N 1
ATOM 790 C CA . VAL A 1 106 ? 16.815 36.250 29.886 1.00 10.63 106 VAL A CA 1
ATOM 791 C C . VAL A 1 106 ? 16.595 34.846 30.451 1.00 12.41 106 VAL A C 1
ATOM 792 O O . VAL A 1 106 ? 17.542 34.099 30.675 1.00 14.52 106 VAL A O 1
ATOM 796 N N . LEU A 1 107 ? 15.332 34.505 30.666 1.00 10.81 107 LEU A N 1
ATOM 797 C CA . LEU A 1 107 ? 14.961 33.211 31.235 1.00 10.08 107 LEU A CA 1
ATOM 798 C C . LEU A 1 107 ? 14.016 32.530 30.249 1.00 13.74 107 LEU A C 1
ATOM 799 O O . LEU A 1 107 ? 13.031 33.135 29.797 1.00 15.09 107 LEU A O 1
ATOM 804 N N . ARG A 1 108 ? 14.315 31.278 29.904 1.00 15.32 108 ARG A N 1
ATOM 805 C CA . ARG A 1 108 ? 13.476 30.568 28.953 1.00 12.43 108 ARG A CA 1
ATOM 806 C C . ARG A 1 108 ? 12.170 30.068 29.587 1.00 17.80 108 ARG A C 1
ATOM 807 O O . ARG A 1 108 ? 12.189 29.309 30.575 1.00 18.43 108 ARG A O 1
ATOM 815 N N . CYS A 1 109 ? 11.043 30.511 29.038 1.00 15.91 109 CYS A N 1
ATOM 816 C CA . CYS A 1 109 ? 9.735 30.102 29.538 1.00 17.23 109 CYS A CA 1
ATOM 817 C C . CYS A 1 109 ? 8.862 29.384 28.506 1.00 19.16 109 CYS A C 1
ATOM 818 O O . CYS A 1 109 ? 7.634 29.472 28.562 1.00 23.84 109 CYS A O 1
ATOM 821 N N . PHE A 1 110 ? 9.485 28.702 27.554 1.00 20.05 110 PHE A N 1
ATOM 822 C CA . PHE A 1 110 ? 8.735 27.928 26.547 1.00 25.68 110 PHE A CA 1
ATOM 823 C C . PHE A 1 110 ? 9.584 26.710 26.180 1.00 29.72 110 PHE A C 1
ATOM 824 O O . PHE A 1 110 ? 10.795 26.719 26.377 1.00 25.29 110 PHE A O 1
ATOM 832 N N . PRO A 1 111 ? 8.964 25.642 25.644 1.00 31.32 111 PRO A N 1
ATOM 833 C CA . PRO A 1 111 ? 9.728 24.444 25.267 1.00 36.74 111 PRO A CA 1
ATOM 834 C C . PRO A 1 111 ? 10.632 24.718 24.067 1.00 35.15 111 PRO A C 1
ATOM 835 O O . PRO A 1 111 ? 11.856 24.687 24.184 1.00 45.47 111 PRO A O 1
ATOM 839 N N . ASP A 1 123 ? 14.486 24.662 34.177 1.00 50.69 123 ASP A N 1
ATOM 840 C CA . ASP A 1 123 ? 13.705 25.499 35.079 1.00 46.55 123 ASP A CA 1
ATOM 841 C C . ASP A 1 123 ? 14.288 26.914 35.117 1.00 43.58 123 ASP A C 1
ATOM 842 O O . ASP A 1 123 ? 15.430 27.117 35.536 1.00 43.38 123 ASP A O 1
ATOM 847 N N . PRO A 1 124 ? 13.505 27.914 34.681 1.00 34.43 124 PRO A N 1
ATOM 848 C CA . PRO A 1 124 ? 13.989 29.296 34.684 1.00 29.84 124 PRO A CA 1
ATOM 849 C C . PRO A 1 124 ? 14.439 29.797 36.057 1.00 26.98 124 PRO A C 1
ATOM 850 O O . PRO A 1 124 ? 15.422 30.531 36.163 1.00 23.18 124 PRO A O 1
ATOM 854 N N . LEU A 1 125 ? 13.724 29.429 37.116 1.00 22.01 125 LEU A N 1
ATOM 855 C CA . LEU A 1 125 ? 14.143 29.890 38.429 1.00 24.85 125 LEU A CA 1
ATOM 856 C C . LEU A 1 125 ? 15.564 29.386 38.759 1.00 27.98 125 LEU A C 1
ATOM 857 O O . LEU A 1 125 ? 16.317 30.060 39.476 1.00 25.97 125 LEU A O 1
ATOM 862 N N . GLU A 1 126 ? 15.941 28.229 38.205 1.00 23.90 126 GLU A N 1
ATOM 863 C CA . GLU A 1 126 ? 17.266 27.661 38.456 1.00 26.69 126 GLU A CA 1
ATOM 864 C C . GLU A 1 126 ? 18.340 28.542 37.813 1.00 22.65 126 GLU A C 1
ATOM 865 O O . GLU A 1 126 ? 19.379 28.810 38.417 1.00 18.59 126 GLU A O 1
ATOM 871 N N . ASP A 1 127 ? 18.080 28.997 36.587 1.00 18.10 127 ASP A N 1
ATOM 872 C CA . ASP A 1 127 ? 19.009 29.882 35.895 1.00 17.21 127 ASP A CA 1
ATOM 873 C C . ASP A 1 127 ? 19.211 31.170 36.701 1.00 13.51 127 ASP A C 1
ATOM 874 O O . ASP A 1 127 ? 20.341 31.642 36.863 1.00 15.72 127 ASP A O 1
ATOM 879 N N . ALA A 1 128 ? 18.109 31.757 37.169 1.00 13.35 128 ALA A N 1
ATOM 880 C CA . ALA A 1 128 ? 18.194 33.002 37.929 1.00 13.21 128 ALA A CA 1
ATOM 881 C C . ALA A 1 128 ? 19.065 32.804 39.175 1.00 16.26 128 ALA A C 1
ATOM 882 O O . ALA A 1 128 ? 19.905 33.636 39.497 1.00 16.69 128 ALA A O 1
ATOM 884 N N . GLU A 1 129 ? 18.855 31.690 39.870 1.00 17.06 129 GLU A N 1
ATOM 885 C CA . GLU A 1 129 ? 19.647 31.411 41.068 1.00 20.53 129 GLU A CA 1
ATOM 886 C C . GLU A 1 129 ? 21.131 31.184 40.772 1.00 16.17 129 GLU A C 1
ATOM 887 O O . GLU A 1 129 ? 21.987 31.548 41.581 1.00 16.17 129 GLU A O 1
ATOM 893 N N . VAL A 1 130 ? 21.440 30.580 39.622 1.00 17.21 130 VAL A N 1
ATOM 894 C CA . VAL A 1 130 ? 22.833 30.336 39.249 1.00 16.03 130 VAL A CA 1
ATOM 895 C C . VAL A 1 130 ? 23.572 31.658 39.114 1.00 15.56 130 VAL A C 1
ATOM 896 O O . VAL A 1 130 ? 24.646 31.837 39.682 1.00 14.20 130 VAL A O 1
ATOM 900 N N . VAL A 1 131 ? 22.996 32.593 38.364 1.00 12.38 131 VAL A N 1
ATOM 901 C CA . VAL A 1 131 ? 23.656 33.877 38.207 1.00 11.96 131 VAL A CA 1
ATOM 902 C C . VAL A 1 131 ? 23.714 34.629 39.525 1.00 12.82 131 VAL A C 1
ATOM 903 O O . VAL A 1 131 ? 24.762 35.147 39.900 1.00 14.99 131 VAL A O 1
ATOM 907 N N . GLU A 1 132 ? 22.588 34.664 40.225 1.00 11.14 132 GLU A N 1
ATOM 908 C CA . GLU A 1 132 ? 22.488 35.397 41.481 1.00 13.87 132 GLU A CA 1
ATOM 909 C C . GLU A 1 132 ? 23.493 34.851 42.486 1.00 15.48 132 GLU A C 1
ATOM 910 O O . GLU A 1 132 ? 24.124 35.614 43.208 1.00 15.72 132 GLU A O 1
ATOM 916 N N . THR A 1 133 ? 23.647 33.535 42.534 1.00 14.97 133 THR A N 1
ATOM 917 C CA . THR A 1 133 ? 24.617 32.939 43.463 1.00 14.02 133 THR A CA 1
ATOM 918 C C . THR A 1 133 ? 26.045 33.452 43.196 1.00 14.46 133 THR A C 1
ATOM 919 O O . THR A 1 133 ? 26.756 33.829 44.130 1.00 12.90 133 THR A O 1
ATOM 923 N N . GLU A 1 134 ? 26.461 33.515 41.929 1.00 13.22 134 GLU A N 1
ATOM 924 C CA . GLU A 1 134 ? 27.795 34.029 41.623 1.00 11.29 134 GLU A CA 1
ATOM 925 C C . GLU A 1 134 ? 27.930 35.518 42.015 1.00 13.23 134 GLU A C 1
ATOM 926 O O . GLU A 1 134 ? 28.979 35.968 42.502 1.00 11.71 134 GLU A O 1
ATOM 932 N N . LEU A 1 135 ? 26.874 36.301 41.805 1.00 12.11 135 LEU A N 1
ATOM 933 C CA . LEU A 1 135 ? 26.961 37.727 42.172 1.00 11.92 135 LEU A CA 1
ATOM 934 C C . LEU A 1 135 ? 27.044 37.896 43.700 1.00 10.45 135 LEU A C 1
ATOM 935 O O . LEU A 1 135 ? 27.758 38.772 44.208 1.00 11.40 135 LEU A O 1
ATOM 940 N N . LEU A 1 136 ? 26.306 37.050 44.409 1.00 11.87 136 LEU A N 1
ATOM 941 C CA . LEU A 1 136 ? 26.299 37.085 45.866 1.00 14.32 136 LEU A CA 1
ATOM 942 C C . LEU A 1 136 ? 27.679 36.734 46.398 1.00 13.25 136 LEU A C 1
ATOM 943 O O . LEU A 1 136 ? 28.166 37.401 47.293 1.00 12.77 136 LEU A O 1
ATOM 948 N N . LEU A 1 137 ? 28.314 35.700 45.840 1.00 11.42 137 LEU A N 1
ATOM 949 C CA . LEU A 1 137 ? 29.633 35.295 46.304 1.00 13.35 137 LEU A CA 1
ATOM 950 C C . LEU A 1 137 ? 30.633 36.425 46.121 1.00 15.17 137 LEU A C 1
ATOM 951 O O . LEU A 1 137 ? 31.478 36.674 46.991 1.00 13.60 137 LEU A O 1
ATOM 956 N N . ALA A 1 138 ? 30.554 37.128 44.995 1.00 11.79 138 ALA A N 1
ATOM 957 C CA . ALA A 1 138 ? 31.485 38.233 44.777 1.00 11.11 138 ALA A CA 1
ATOM 958 C C . ALA A 1 138 ? 31.226 39.371 45.774 1.00 13.45 138 ALA A C 1
ATOM 959 O O . ALA A 1 138 ? 32.171 39.977 46.318 1.00 13.53 138 ALA A O 1
ATOM 961 N N . ASP A 1 139 ? 29.946 39.648 46.017 1.00 10.98 139 ASP A N 1
ATOM 962 C CA . ASP A 1 139 ? 29.556 40.733 46.924 1.00 8.51 139 ASP A CA 1
ATOM 963 C C . ASP A 1 139 ? 29.936 40.434 48.372 1.00 9.98 139 ASP A C 1
ATOM 964 O O . ASP A 1 139 ? 30.291 41.364 49.118 1.00 12.66 139 ASP A O 1
ATOM 969 N N . LEU A 1 140 ? 29.847 39.163 48.762 1.00 10.10 140 LEU A N 1
ATOM 970 C CA . LEU A 1 140 ? 30.207 38.795 50.147 1.00 12.18 140 LEU A CA 1
ATOM 971 C C . LEU A 1 140 ? 31.700 39.036 50.333 1.00 13.06 140 LEU A C 1
ATOM 972 O O . LEU A 1 140 ? 32.120 39.546 51.360 1.00 13.06 140 LEU A O 1
ATOM 977 N N . ALA A 1 141 ? 32.505 38.679 49.331 1.00 12.74 141 ALA A N 1
ATOM 978 C CA . ALA A 1 141 ? 33.941 38.923 49.408 1.00 15.88 141 ALA A CA 1
ATOM 979 C C . ALA A 1 141 ? 34.223 40.432 49.474 1.00 13.26 141 ALA A C 1
ATOM 980 O O . ALA A 1 141 ? 35.089 40.902 50.212 1.00 13.32 141 ALA A O 1
ATOM 982 N N . THR A 1 142 ? 33.494 41.211 48.676 1.00 13.68 142 THR A N 1
ATOM 983 C CA . THR A 1 142 ? 33.672 42.655 48.705 1.00 14.15 142 THR A CA 1
ATOM 984 C C . THR A 1 142 ? 33.329 43.200 50.083 1.00 16.16 142 THR A C 1
ATOM 985 O O . THR A 1 142 ? 34.050 44.043 50.623 1.00 13.97 142 THR A O 1
ATOM 989 N N . LEU A 1 143 ? 32.225 42.721 50.645 1.00 12.04 143 LEU A N 1
ATOM 990 C CA . LEU A 1 143 ? 31.809 43.188 51.957 1.00 11.54 143 LEU A CA 1
ATOM 991 C C . LEU A 1 143 ? 32.839 42.824 53.025 1.00 14.96 143 LEU A C 1
ATOM 992 O O . LEU A 1 143 ? 33.130 43.633 53.898 1.00 15.32 143 LEU A O 1
ATOM 997 N N . GLU A 1 144 ? 33.389 41.618 52.946 1.00 15.45 144 GLU A N 1
ATOM 998 C CA . GLU A 1 144 ? 34.378 41.191 53.949 1.00 13.62 144 GLU A CA 1
ATOM 999 C C . GLU A 1 144 ? 35.562 42.140 53.892 1.00 16.49 144 GLU A C 1
ATOM 1000 O O . GLU A 1 144 ? 36.072 42.573 54.930 1.00 17.40 144 GLU A O 1
ATOM 1006 N N . ARG A 1 145 ? 36.000 42.480 52.682 1.00 18.17 145 ARG A N 1
ATOM 1007 C CA . ARG A 1 145 ? 37.123 43.404 52.555 1.00 18.70 145 ARG A CA 1
ATOM 1008 C C . ARG A 1 145 ? 36.767 4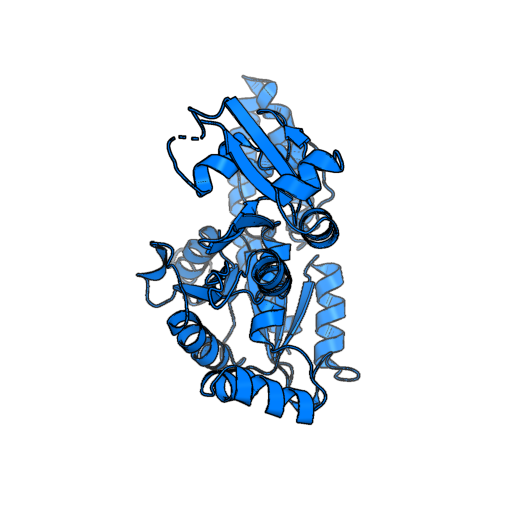4.795 53.070 1.00 23.77 145 ARG A C 1
ATOM 1009 O O . ARG A 1 145 ? 37.562 45.419 53.770 1.00 21.80 145 ARG A O 1
ATOM 1017 N N . ARG A 1 146 ? 35.573 45.293 52.742 1.00 17.91 146 ARG A N 1
ATOM 1018 C CA . ARG A 1 146 ? 35.189 46.623 53.212 1.00 17.78 146 ARG A CA 1
ATOM 1019 C C . ARG A 1 146 ? 34.973 46.676 54.724 1.00 17.28 146 ARG A C 1
ATOM 1020 O O . ARG A 1 146 ? 35.325 47.665 55.362 1.00 17.68 146 ARG A O 1
ATOM 1028 N N . LEU A 1 147 ? 34.405 45.624 55.309 1.00 16.30 147 LEU A N 1
ATOM 1029 C CA . LEU A 1 147 ? 34.175 45.630 56.758 1.00 15.75 147 LEU A CA 1
ATOM 1030 C C . LEU A 1 147 ? 35.496 45.799 57.496 1.00 22.24 147 LEU A C 1
ATOM 1031 O O . LEU A 1 147 ? 35.586 46.544 58.473 1.00 19.40 147 LEU A O 1
ATOM 1036 N N . GLU A 1 148 ? 36.527 45.119 57.013 1.00 22.99 148 GLU A N 1
ATOM 1037 C CA . GLU A 1 148 ? 37.843 45.216 57.645 1.00 26.03 148 GLU A CA 1
ATOM 1038 C C . GLU A 1 148 ? 38.413 46.618 57.505 1.00 23.96 148 GLU A C 1
ATOM 1039 O O . GLU A 1 148 ? 38.882 47.193 58.481 1.00 26.50 148 GLU A O 1
ATOM 1045 N N . ARG A 1 149 ? 38.378 47.159 56.288 1.00 23.34 149 ARG A N 1
ATOM 1046 C CA . ARG A 1 149 ? 38.887 48.493 56.010 1.00 21.41 149 ARG A CA 1
ATOM 1047 C C . ARG A 1 149 ? 38.098 49.588 56.715 1.00 22.86 149 ARG A C 1
ATOM 1048 O O . ARG A 1 149 ? 38.692 50.474 57.329 1.00 20.67 149 ARG A O 1
ATOM 1056 N N . LEU A 1 150 ? 36.768 49.536 56.634 1.00 18.78 150 LEU A N 1
ATOM 1057 C CA . LEU A 1 150 ? 35.926 50.554 57.274 1.00 18.09 150 LEU A CA 1
ATOM 1058 C C . LEU A 1 150 ? 36.038 50.573 58.794 1.00 18.06 150 LEU A C 1
ATOM 1059 O O . LEU A 1 150 ? 35.963 51.645 59.415 1.00 20.78 150 LEU A O 1
ATOM 1064 N N . ARG A 1 151 ? 36.189 49.406 59.407 1.00 18.76 151 ARG A N 1
ATOM 1065 C CA . ARG A 1 151 ? 36.294 49.350 60.861 1.00 24.26 151 ARG A CA 1
ATOM 1066 C C . ARG A 1 151 ? 37.570 50.071 61.295 1.00 27.07 151 ARG A C 1
ATOM 1067 O O . ARG A 1 151 ? 37.598 50.732 62.330 1.00 23.70 151 ARG A O 1
ATOM 1075 N N . LYS A 1 152 ? 38.625 49.959 60.494 1.00 25.31 152 LYS A N 1
ATOM 1076 C CA . LYS A 1 152 ? 39.874 50.644 60.829 1.00 26.98 152 LYS A CA 1
ATOM 1077 C C . LYS A 1 152 ? 39.727 52.148 60.579 1.00 27.51 152 LYS A C 1
ATOM 1078 O O . LYS A 1 152 ? 40.136 52.964 61.400 1.00 27.87 152 LYS A O 1
ATOM 1084 N N . GLU A 1 153 ? 39.113 52.513 59.458 1.00 20.22 153 GLU A N 1
ATOM 1085 C CA . GLU A 1 153 ? 38.924 53.920 59.105 1.00 21.05 153 GLU A CA 1
ATOM 1086 C C . GLU A 1 153 ? 37.979 54.672 60.048 1.00 24.58 153 GLU A C 1
ATOM 1087 O O . GLU A 1 153 ? 38.171 55.861 60.323 1.00 24.11 153 GLU A O 1
ATOM 1093 N N . ALA A 1 154 ? 36.942 53.984 60.515 1.00 20.55 154 ALA A N 1
ATOM 1094 C CA . ALA A 1 154 ? 35.958 54.601 61.403 1.00 21.03 154 ALA A CA 1
ATOM 1095 C C . ALA A 1 154 ? 36.565 54.961 62.763 1.00 21.32 154 ALA A C 1
ATOM 1096 O O . ALA A 1 154 ? 36.166 55.947 63.392 1.00 23.40 154 ALA A O 1
ATOM 1098 N N . ARG A 1 155 ? 37.522 54.167 63.225 1.00 22.88 155 ARG A N 1
ATOM 1099 C CA . ARG A 1 155 ? 38.141 54.447 64.528 1.00 27.85 155 ARG A CA 1
ATOM 1100 C C . ARG A 1 155 ? 38.893 55.768 64.463 1.00 26.96 155 ARG A C 1
ATOM 1101 O O . ARG A 1 155 ? 39.023 56.473 65.468 1.00 24.96 155 ARG A O 1
ATOM 1109 N N . ALA A 1 156 ? 39.367 56.105 63.268 1.00 24.87 156 ALA A N 1
ATOM 1110 C CA . ALA A 1 156 ? 40.129 57.335 63.060 1.00 25.86 156 ALA A CA 1
ATOM 1111 C C . ALA A 1 156 ? 39.310 58.481 62.486 1.00 27.98 156 ALA A C 1
ATOM 1112 O O . ALA A 1 156 ? 39.756 59.629 62.503 1.00 26.12 156 ALA A O 1
ATOM 1114 N N . ASP A 1 157 ? 38.120 58.179 61.973 1.00 23.20 157 ASP A N 1
ATOM 1115 C CA . ASP A 1 157 ? 37.268 59.201 61.382 1.00 22.40 157 ASP A CA 1
ATOM 1116 C C . ASP A 1 157 ? 35.812 58.777 61.506 1.00 25.99 157 ASP A C 1
ATOM 1117 O O . ASP A 1 157 ? 35.347 57.949 60.728 1.00 22.86 157 ASP A O 1
ATOM 1122 N N . ARG A 1 158 ? 35.096 59.338 62.478 1.00 24.58 158 ARG A N 1
ATOM 1123 C CA . ARG A 1 158 ? 33.695 58.968 62.705 1.00 27.07 158 ARG A CA 1
ATOM 1124 C C . ARG A 1 158 ? 32.781 59.111 61.475 1.00 24.37 158 ARG A C 1
ATOM 1125 O O . ARG A 1 158 ? 31.704 58.502 61.419 1.00 22.26 158 ARG A O 1
ATOM 1133 N N . GLU A 1 159 ? 33.194 59.912 60.493 1.00 24.53 159 GLU A N 1
ATOM 1134 C CA . GLU A 1 159 ? 32.383 60.102 59.289 1.00 25.80 159 GLU A CA 1
ATOM 1135 C C . GLU A 1 159 ? 32.253 58.823 58.470 1.00 21.80 159 GLU A C 1
ATOM 1136 O O . GLU A 1 159 ? 31.392 58.715 57.595 1.00 24.37 159 GLU A O 1
ATOM 1142 N N . ARG A 1 160 ? 33.127 57.863 58.739 1.00 20.31 160 ARG A N 1
ATOM 1143 C CA . ARG A 1 160 ? 33.117 56.600 58.021 1.00 21.68 160 ARG A CA 1
ATOM 1144 C C . ARG A 1 160 ? 32.207 55.588 58.738 1.00 20.01 160 ARG A C 1
ATOM 1145 O O . ARG A 1 160 ? 31.802 54.581 58.161 1.00 21.56 160 ARG A O 1
ATOM 1153 N N . LEU A 1 161 ? 31.879 55.862 59.990 1.00 16.16 161 LEU A N 1
ATOM 1154 C CA . LEU A 1 161 ? 31.069 54.925 60.761 1.00 18.52 161 LEU A CA 1
ATOM 1155 C C . LEU A 1 161 ? 29.728 54.515 60.119 1.00 16.54 161 LEU A C 1
ATOM 1156 O O . LEU A 1 161 ? 29.340 53.329 60.157 1.00 15.85 161 LEU A O 1
ATOM 1161 N N . PRO A 1 162 ? 28.994 55.470 59.528 1.00 15.57 162 PRO A N 1
ATOM 1162 C CA . PRO A 1 162 ? 27.725 55.050 58.920 1.00 15.52 162 PRO A CA 1
ATOM 1163 C C . PRO A 1 162 ? 27.914 54.001 57.814 1.00 14.63 162 PRO A C 1
ATOM 1164 O O . PRO A 1 162 ? 27.079 53.100 57.648 1.00 13.73 162 PRO A O 1
ATOM 1168 N N . LEU A 1 163 ? 28.981 54.113 57.027 1.00 14.41 163 LEU A N 1
ATOM 1169 C CA . LEU A 1 163 ? 29.192 53.121 55.977 1.00 14.75 163 LEU A CA 1
ATOM 1170 C C . LEU A 1 163 ? 29.485 51.755 56.602 1.00 14.29 163 LEU A C 1
ATOM 1171 O O . LEU A 1 163 ? 29.035 50.714 56.113 1.00 14.45 163 LEU A O 1
ATOM 1176 N N . LEU A 1 164 ? 30.245 51.746 57.690 1.00 13.91 164 LEU A N 1
ATOM 1177 C CA . LEU A 1 164 ? 30.554 50.484 58.356 1.00 11.85 164 LEU A CA 1
ATOM 1178 C C . LEU A 1 164 ? 29.257 49.823 58.856 1.00 14.07 164 LEU A C 1
ATOM 1179 O O . LEU A 1 164 ? 29.073 48.613 58.698 1.00 14.39 164 LEU A O 1
ATOM 1184 N N . GLU A 1 165 ? 28.368 50.609 59.473 1.00 13.25 165 GLU A N 1
ATOM 1185 C CA . GLU A 1 165 ? 27.129 50.036 60.008 1.00 13.13 165 GLU A CA 1
ATOM 1186 C C . GLU A 1 165 ? 26.201 49.542 58.896 1.00 13.36 165 GLU A C 1
ATOM 1187 O O . GLU A 1 165 ? 25.522 48.513 59.037 1.00 12.70 165 GLU A O 1
ATOM 1193 N N . ALA A 1 166 ? 26.204 50.251 57.773 1.00 14.75 166 ALA A N 1
ATOM 1194 C CA . ALA A 1 166 ? 25.400 49.812 56.625 1.00 11.22 166 ALA A CA 1
ATOM 1195 C C . ALA A 1 166 ? 25.967 48.476 56.124 1.00 14.90 166 ALA A C 1
ATOM 1196 O O . ALA A 1 166 ? 25.229 47.534 55.808 1.00 12.61 166 ALA A O 1
ATOM 1198 N N . ALA A 1 167 ? 27.290 48.409 56.021 1.00 13.27 167 ALA A N 1
ATOM 1199 C CA . ALA A 1 167 ? 27.951 47.187 55.563 1.00 13.85 167 ALA A CA 1
ATOM 1200 C C . ALA A 1 167 ? 27.623 46.001 56.494 1.00 12.21 167 ALA A C 1
ATOM 1201 O O . ALA A 1 167 ? 27.408 44.878 56.018 1.00 11.70 167 ALA A O 1
ATOM 1203 N N . GLU A 1 168 ? 27.575 46.246 57.807 1.00 14.52 168 GLU A N 1
ATOM 1204 C CA . GLU A 1 168 ? 27.254 45.169 58.772 1.00 12.94 168 GLU A CA 1
ATOM 1205 C C . GLU A 1 168 ? 25.872 44.603 58.448 1.00 12.21 168 GLU A C 1
ATOM 1206 O O . GLU A 1 168 ? 25.662 43.388 58.481 1.00 13.01 168 GLU A O 1
ATOM 1212 N N . GLY A 1 169 ? 24.930 45.497 58.139 1.00 10.57 169 GLY A N 1
ATOM 1213 C CA . GLY A 1 169 ? 23.564 45.068 57.849 1.00 11.85 169 GLY A CA 1
ATOM 1214 C C . GLY A 1 169 ? 23.481 44.315 56.542 1.00 12.98 169 GLY A C 1
ATOM 1215 O O . GLY A 1 169 ? 22.842 43.273 56.461 1.00 9.68 169 GLY A O 1
ATOM 1216 N N . LEU A 1 170 ? 24.127 44.845 55.515 1.00 11.68 170 LEU A N 1
ATOM 1217 C CA . LEU A 1 170 ? 24.136 44.188 54.208 1.00 10.85 170 LEU A CA 1
ATOM 1218 C C . LEU A 1 170 ? 24.776 42.819 54.325 1.00 10.76 170 LEU A C 1
ATOM 1219 O O . LEU A 1 170 ? 24.348 41.884 53.679 1.00 12.91 170 LEU A O 1
ATOM 1224 N N . TYR A 1 171 ? 25.810 42.691 55.156 1.00 9.87 171 TYR A N 1
ATOM 1225 C CA . TYR A 1 171 ? 26.461 41.387 55.274 1.00 13.44 171 TYR A CA 1
ATOM 1226 C C . TYR A 1 171 ? 25.496 40.326 55.833 1.00 12.62 171 TYR A C 1
ATOM 1227 O O . TYR A 1 171 ? 25.498 39.187 55.384 1.00 14.23 171 TYR A O 1
ATOM 1236 N N . VAL A 1 172 ? 24.674 40.703 56.807 1.00 12.62 172 VAL A N 1
ATOM 1237 C CA . VAL A 1 172 ? 23.682 39.777 57.360 1.00 9.53 172 VAL A CA 1
ATOM 1238 C C . VAL A 1 172 ? 22.716 39.337 56.252 1.00 11.23 172 VAL A C 1
ATOM 1239 O O . VAL A 1 172 ? 22.391 38.147 56.116 1.00 13.02 172 VAL A O 1
ATOM 1243 N N . HIS A 1 173 ? 22.248 40.329 55.494 1.00 10.92 173 HIS A N 1
ATOM 1244 C CA . HIS A 1 173 ? 21.286 40.133 54.401 1.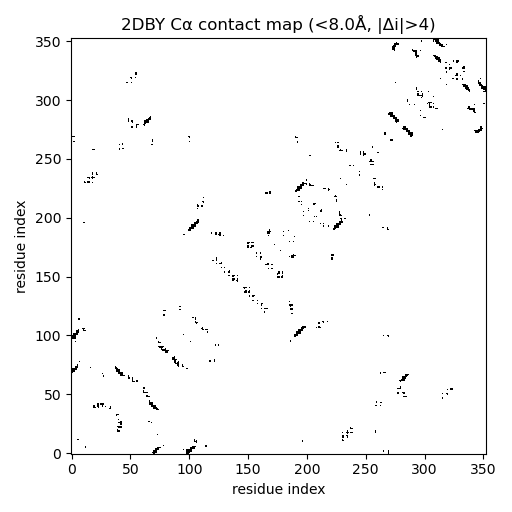00 11.16 173 HIS A CA 1
ATOM 1245 C C . HIS A 1 173 ? 21.842 39.196 53.315 1.00 10.03 173 HIS A C 1
ATOM 1246 O O . HIS A 1 173 ? 21.177 38.227 52.911 1.00 11.10 173 HIS A O 1
ATOM 1253 N N . LEU A 1 174 ? 23.053 39.474 52.844 1.00 11.14 174 LEU A N 1
ATOM 1254 C CA . LEU A 1 174 ? 23.653 38.639 51.812 1.00 13.10 174 LEU A CA 1
ATOM 1255 C C . LEU A 1 174 ? 24.019 37.235 52.286 1.00 15.66 174 LEU A C 1
ATOM 1256 O O . LEU A 1 174 ? 23.920 36.275 51.517 1.00 12.03 174 LEU A O 1
ATOM 1261 N N . GLN A 1 175 ? 24.411 37.107 53.553 1.00 13.88 175 GLN A N 1
ATOM 1262 C CA . GLN A 1 175 ? 24.733 35.798 54.102 1.00 15.47 175 GLN A CA 1
ATOM 1263 C C . GLN A 1 175 ? 23.458 34.937 54.140 1.00 18.85 175 GLN A C 1
ATOM 1264 O O . GLN A 1 175 ? 23.536 33.717 54.218 1.00 18.40 175 GLN A O 1
ATOM 1270 N N . GLU A 1 176 ? 22.288 35.571 54.106 1.00 16.25 176 GLU A N 1
ATOM 1271 C CA . GLU A 1 176 ? 21.024 34.822 54.066 1.00 17.03 176 GLU A CA 1
ATOM 1272 C C . GLU A 1 176 ? 20.630 34.528 52.613 1.00 16.58 176 GLU A C 1
ATOM 1273 O O . GLU A 1 176 ? 19.549 34.002 52.349 1.00 14.01 176 GLU A O 1
ATOM 1279 N N . GLY A 1 177 ? 21.506 34.886 51.676 1.00 15.11 177 GLY A N 1
ATOM 1280 C CA . GLY A 1 177 ? 21.248 34.627 50.266 1.00 13.36 177 GLY A CA 1
ATOM 1281 C C . GLY A 1 177 ? 20.358 35.669 49.600 1.00 15.19 177 GLY A C 1
ATOM 1282 O O . GLY A 1 177 ? 19.793 35.419 48.535 1.00 14.39 177 GLY A O 1
ATOM 1283 N N . LYS A 1 178 ? 20.230 36.840 50.221 1.00 11.41 178 LYS A N 1
ATOM 1284 C CA . LYS A 1 178 ? 19.377 37.909 49.680 1.00 10.45 178 LYS A CA 1
ATOM 1285 C C . LYS A 1 178 ? 20.204 39.017 49.009 1.00 10.94 178 LYS A C 1
ATOM 1286 O O . LYS A 1 178 ? 21.274 39.395 49.483 1.00 11.81 178 LYS A O 1
ATOM 1292 N N . PRO A 1 179 ? 19.713 39.562 47.903 1.00 10.80 179 PRO A N 1
ATOM 1293 C CA . PRO A 1 179 ? 20.465 40.612 47.201 1.00 11.80 179 PRO A CA 1
ATOM 1294 C C . PRO A 1 179 ? 20.463 41.974 47.866 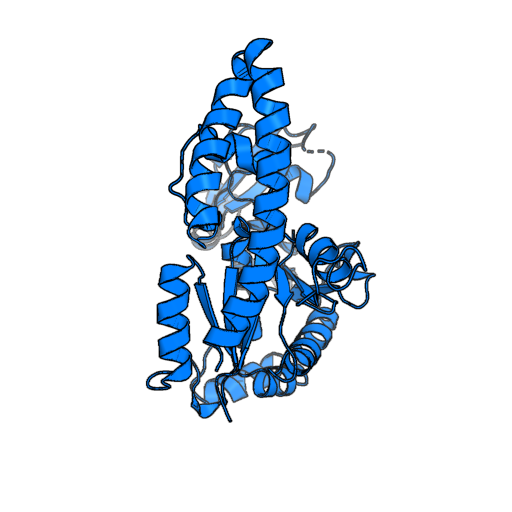1.00 12.16 179 PRO A C 1
ATOM 1295 O O . PRO A 1 179 ? 19.488 42.342 48.518 1.00 10.86 179 PRO A O 1
ATOM 1299 N N . ALA A 1 180 ? 21.525 42.750 47.650 1.00 10.60 180 ALA A N 1
ATOM 1300 C CA . ALA A 1 180 ? 21.599 44.069 48.253 1.00 9.14 180 ALA A CA 1
ATOM 1301 C C . ALA A 1 180 ? 20.433 44.944 47.777 1.00 9.54 180 ALA A C 1
ATOM 1302 O O . ALA A 1 180 ? 19.960 45.798 48.521 1.00 12.71 180 ALA A O 1
ATOM 1304 N N . ARG A 1 181 ? 19.912 44.685 46.578 1.00 10.73 181 ARG A N 1
ATOM 1305 C CA . ARG A 1 181 ? 18.846 45.541 46.064 1.00 10.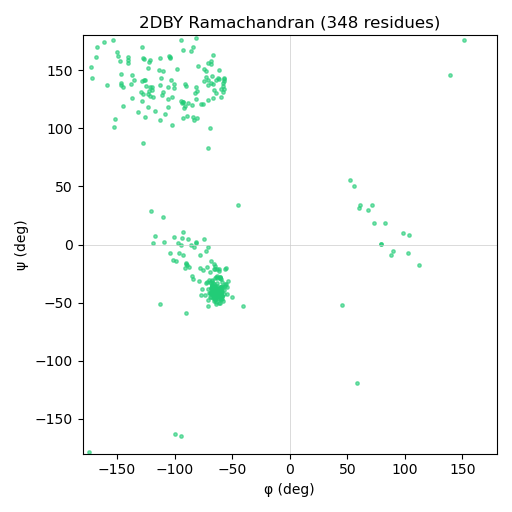65 181 ARG A CA 1
ATOM 1306 C C . ARG A 1 181 ? 17.536 45.475 46.875 1.00 13.11 181 ARG A C 1
ATOM 1307 O O . ARG A 1 181 ? 16.735 46.418 46.803 1.00 13.54 181 ARG A O 1
ATOM 1315 N N . THR A 1 182 ? 17.331 44.409 47.647 1.00 11.98 182 THR A N 1
ATOM 1316 C CA . THR A 1 182 ? 16.110 44.311 48.465 1.00 15.56 182 THR A CA 1
ATOM 1317 C C . THR A 1 182 ? 16.320 44.752 49.906 1.00 18.45 182 THR A C 1
ATOM 1318 O O . THR A 1 182 ? 15.401 44.669 50.721 1.00 14.67 182 THR A O 1
ATOM 1322 N N . PHE A 1 183 ? 17.524 45.191 50.236 1.00 13.77 183 PHE A N 1
ATOM 1323 C CA . PHE A 1 183 ? 17.769 45.666 51.604 1.00 14.50 183 PHE A CA 1
ATOM 1324 C C . PHE A 1 183 ? 17.019 46.994 51.738 1.00 17.97 183 PHE A C 1
ATOM 1325 O O . PHE A 1 183 ? 17.024 47.815 50.821 1.00 13.34 183 PHE A O 1
ATOM 1333 N N . PRO A 1 184 ? 16.325 47.219 52.871 1.00 17.03 184 PRO A N 1
ATOM 1334 C CA . PRO A 1 184 ? 15.592 48.483 53.021 1.00 19.09 184 PRO A CA 1
ATOM 1335 C C . PRO A 1 184 ? 16.480 49.701 52.876 1.00 16.42 184 PRO A C 1
ATOM 1336 O O . PRO A 1 184 ? 17.595 49.739 53.388 1.00 17.79 184 PRO A O 1
ATOM 1340 N N . PRO A 1 185 ? 15.979 50.747 52.220 1.00 21.23 185 PRO A N 1
ATOM 1341 C CA . PRO A 1 185 ? 16.825 51.928 52.073 1.00 21.39 185 PRO A CA 1
ATOM 1342 C C . PRO A 1 185 ? 17.026 52.695 53.387 1.00 22.34 185 PRO A C 1
ATOM 1343 O O . PRO A 1 185 ? 16.211 52.611 54.306 1.00 24.59 185 PRO A O 1
ATOM 1347 N N . SER A 1 186 ? 18.125 53.433 53.444 1.00 23.42 186 SER A N 1
ATOM 1348 C CA . SER A 1 186 ? 18.478 54.255 54.585 1.00 26.53 186 SER A CA 1
ATOM 1349 C C . SER A 1 186 ? 19.614 55.136 54.109 1.00 22.68 186 SER A C 1
ATOM 1350 O O . SER A 1 186 ? 20.270 54.820 53.115 1.00 23.74 186 SER A O 1
ATOM 1353 N N . GLU A 1 187 ? 19.868 56.230 54.815 1.00 24.04 187 GLU A N 1
ATOM 1354 C CA . GLU A 1 187 ? 20.940 57.130 54.422 1.00 24.49 187 GLU A CA 1
ATOM 1355 C C . GLU A 1 187 ? 22.295 56.430 54.463 1.00 19.00 187 GLU A C 1
ATOM 1356 O O . GLU A 1 187 ? 23.117 56.607 53.567 1.00 20.09 187 GLU A O 1
ATOM 1362 N N . ALA A 1 188 ? 22.534 55.637 55.502 1.00 21.20 188 ALA A N 1
ATOM 1363 C CA . ALA A 1 188 ? 23.822 54.945 55.616 1.00 18.18 188 ALA A CA 1
ATOM 1364 C C . ALA A 1 188 ? 24.031 53.949 54.473 1.00 20.28 188 ALA A C 1
ATOM 1365 O O . ALA A 1 188 ? 25.110 53.896 53.887 1.00 15.53 188 ALA A O 1
ATOM 1367 N N . VAL A 1 189 ? 23.004 53.166 54.158 1.00 17.44 189 VAL A N 1
ATOM 1368 C CA . VAL A 1 189 ? 23.122 52.189 53.077 1.00 14.08 189 VAL A CA 1
ATOM 1369 C C . VAL A 1 189 ? 23.356 52.910 51.739 1.00 18.90 189 VAL A C 1
ATOM 1370 O O . VAL A 1 189 ? 24.158 52.485 50.908 1.00 14.71 189 VAL A O 1
ATOM 1374 N N . ALA A 1 190 ? 22.678 54.029 51.541 1.00 17.48 190 ALA A N 1
ATOM 1375 C CA . ALA A 1 190 ? 22.867 54.765 50.301 1.00 20.25 190 ALA A CA 1
ATOM 1376 C C . ALA A 1 190 ? 24.311 55.256 50.156 1.00 20.08 190 ALA A C 1
ATOM 1377 O O . ALA A 1 190 ? 24.885 55.189 49.068 1.00 17.27 190 ALA A O 1
ATOM 1379 N N . ARG A 1 191 ? 24.900 55.756 51.244 1.00 18.77 191 ARG A N 1
ATOM 1380 C CA . ARG A 1 191 ? 26.282 56.247 51.170 1.00 18.65 191 ARG A CA 1
ATOM 1381 C C . ARG A 1 191 ? 27.241 55.090 50.905 1.00 19.26 191 ARG A C 1
ATOM 1382 O O . ARG A 1 191 ? 28.191 55.206 50.139 1.00 17.96 191 ARG A O 1
ATOM 1390 N N . PHE A 1 192 ? 26.982 53.960 51.540 1.00 15.84 192 PHE A N 1
ATOM 1391 C CA . PHE A 1 192 ? 27.848 52.819 51.331 1.00 12.25 192 PHE A CA 1
ATOM 1392 C C . PHE A 1 192 ? 27.798 52.330 49.871 1.00 13.71 192 PHE A C 1
ATOM 1393 O O . PHE A 1 192 ? 28.838 52.081 49.249 1.00 17.07 192 PHE A O 1
ATOM 1401 N N . LEU A 1 193 ? 26.590 52.195 49.321 1.00 13.70 193 LEU A N 1
ATOM 1402 C CA . LEU A 1 193 ? 26.468 51.665 47.962 1.00 12.98 193 LEU A CA 1
ATOM 1403 C C . LEU A 1 193 ? 26.984 52.609 46.879 1.00 19.09 193 LEU A C 1
ATOM 1404 O O . LEU A 1 193 ? 27.357 52.166 45.794 1.00 18.42 193 LEU A O 1
ATOM 1409 N N . LYS A 1 194 ? 27.019 53.902 47.179 1.00 19.80 194 LYS A N 1
ATOM 1410 C CA . LYS A 1 194 ? 27.541 54.869 46.225 1.00 20.68 194 LYS A CA 1
ATOM 1411 C C . LYS A 1 194 ? 29.051 54.640 46.146 1.00 22.26 194 LYS A C 1
ATOM 1412 O O . LYS A 1 194 ? 29.634 54.637 45.066 1.00 21.28 194 LYS A O 1
ATOM 1418 N N . GLU A 1 195 ? 29.673 54.412 47.298 1.00 21.83 195 GLU A N 1
ATOM 1419 C CA . GLU A 1 195 ? 31.110 54.175 47.350 1.00 20.87 195 GLU A CA 1
ATOM 1420 C C . GLU A 1 195 ? 31.492 52.769 46.890 1.00 23.41 195 GLU A C 1
ATOM 1421 O O . GLU A 1 195 ? 32.522 52.587 46.232 1.00 18.26 195 GLU A O 1
ATOM 1427 N N . THR A 1 196 ? 30.663 51.787 47.247 1.00 16.14 196 THR A N 1
ATOM 1428 C CA . THR A 1 196 ? 30.898 50.367 46.917 1.00 16.30 196 THR A CA 1
ATOM 1429 C C . THR A 1 196 ? 29.657 49.795 46.224 1.00 16.63 196 THR A C 1
ATOM 1430 O O . THR A 1 196 ? 28.755 49.242 46.867 1.00 14.08 196 THR A O 1
ATOM 1434 N N . PRO A 1 197 ? 29.592 49.934 44.896 1.00 17.33 197 PRO A N 1
ATOM 1435 C CA . PRO A 1 197 ? 28.463 49.460 44.080 1.00 17.88 197 PRO A CA 1
ATOM 1436 C C . PRO A 1 197 ? 28.389 47.951 43.966 1.00 15.05 197 PRO A C 1
ATOM 1437 O O . PRO A 1 197 ? 28.845 47.378 42.983 1.00 16.71 197 PRO A O 1
ATOM 1441 N N . LEU A 1 198 ? 27.791 47.313 44.969 1.00 12.64 198 LEU A N 1
ATOM 1442 C CA . LEU A 1 198 ? 27.658 45.858 44.996 1.00 12.47 198 LEU A CA 1
ATOM 1443 C C . LEU A 1 198 ? 26.921 45.351 43.760 1.00 12.44 198 LEU A C 1
ATOM 1444 O O . LEU A 1 198 ? 25.991 45.991 43.269 1.00 10.85 198 LEU A O 1
ATOM 1449 N N . LEU A 1 199 ? 27.345 44.193 43.262 1.00 10.78 199 LEU A N 1
ATOM 1450 C CA . LEU A 1 199 ? 26.719 43.639 42.070 1.00 9.14 199 LEU A CA 1
ATOM 1451 C C . LEU A 1 199 ? 25.228 43.356 42.263 1.00 11.69 199 LEU A C 1
ATOM 1452 O O . LEU A 1 199 ? 24.418 43.585 41.343 1.00 12.74 199 LEU A O 1
ATOM 1457 N N . THR A 1 200 ? 24.860 42.862 43.443 1.00 11.50 200 THR A N 1
ATOM 1458 C CA . THR A 1 200 ? 23.462 42.545 43.716 1.00 10.13 200 THR A CA 1
ATOM 1459 C C . THR A 1 200 ? 22.627 43.759 44.106 1.00 7.89 200 THR A C 1
ATOM 1460 O O . THR A 1 200 ? 21.435 43.619 44.391 1.00 10.74 200 THR A O 1
ATOM 1464 N N . ALA A 1 201 ? 23.249 44.936 44.102 1.00 9.44 201 ALA A N 1
ATOM 1465 C CA . ALA A 1 201 ? 22.529 46.188 44.375 1.00 10.26 201 ALA A CA 1
ATOM 1466 C C . ALA A 1 201 ? 22.004 46.767 43.040 1.00 10.87 201 ALA A C 1
ATOM 1467 O O . ALA A 1 201 ? 21.126 47.654 43.035 1.00 11.66 201 ALA A O 1
ATOM 1469 N N . LYS A 1 202 ? 22.534 46.287 41.914 1.00 10.43 202 LYS A N 1
ATOM 1470 C CA . LYS A 1 202 ? 22.063 46.777 40.613 1.00 12.14 202 LYS A CA 1
ATOM 1471 C C . LYS A 1 202 ? 20.619 46.320 40.363 1.00 12.92 202 LYS A C 1
ATOM 1472 O O . LYS A 1 202 ? 20.243 45.177 40.673 1.00 11.92 202 LYS A O 1
ATOM 1478 N N . PRO A 1 203 ? 19.786 47.210 39.805 1.00 10.27 203 PRO A N 1
ATOM 1479 C CA . PRO A 1 203 ? 18.394 46.827 39.529 1.00 11.59 203 PRO A CA 1
ATOM 1480 C C . PRO A 1 203 ? 18.410 45.664 38.552 1.00 12.61 203 PRO A C 1
ATOM 1481 O O . PRO A 1 203 ? 19.300 45.567 37.688 1.00 12.58 203 PRO A O 1
ATOM 1485 N N . VAL A 1 204 ? 17.399 44.813 38.651 1.00 9.29 204 VAL A N 1
ATOM 1486 C CA . VAL A 1 204 ? 17.316 43.646 37.770 1.00 10.71 204 VAL A CA 1
ATOM 1487 C C . VAL A 1 204 ? 15.971 43.549 37.083 1.00 13.39 204 VAL A C 1
ATOM 1488 O O . VAL A 1 204 ? 14.931 43.880 37.693 1.00 13.04 204 VAL A O 1
ATOM 1492 N N . ILE A 1 205 ? 16.010 43.146 35.809 1.00 11.81 205 ILE A N 1
ATOM 1493 C CA . ILE A 1 205 ? 14.795 42.888 35.025 1.00 10.90 205 ILE A CA 1
ATOM 1494 C C . ILE A 1 205 ? 14.865 41.412 34.626 1.00 14.10 205 ILE A C 1
ATOM 1495 O O . ILE A 1 205 ? 15.875 40.970 34.101 1.00 11.95 205 ILE A O 1
ATOM 1500 N N . TYR A 1 206 ? 13.827 40.629 34.904 1.00 11.35 206 TYR A N 1
ATOM 1501 C CA . TYR A 1 206 ? 13.835 39.243 34.471 1.00 12.97 206 TYR A CA 1
ATOM 1502 C C . TYR A 1 206 ? 13.092 39.319 33.138 1.00 13.84 206 TYR A C 1
ATOM 1503 O O . TYR A 1 206 ? 11.962 39.809 33.097 1.00 12.71 206 TYR A O 1
ATOM 1512 N N . VAL A 1 207 ? 13.726 38.853 32.064 1.00 10.63 207 VAL A N 1
ATOM 1513 C CA . VAL A 1 207 ? 13.109 38.903 30.734 1.00 10.93 207 VAL A CA 1
ATOM 1514 C C . VAL A 1 207 ? 12.603 37.494 30.449 1.00 12.58 207 VAL A C 1
ATOM 1515 O O . VAL A 1 207 ? 13.391 36.588 30.157 1.00 12.24 207 VAL A O 1
ATOM 1519 N N . ALA A 1 208 ? 11.297 37.306 30.581 1.00 13.36 208 ALA A N 1
ATOM 1520 C CA . ALA A 1 208 ? 10.698 35.984 30.344 1.00 13.06 208 ALA A CA 1
ATOM 1521 C C . ALA A 1 208 ? 10.520 35.787 28.848 1.00 11.94 208 ALA A C 1
ATOM 1522 O O . ALA A 1 208 ? 9.669 36.439 28.234 1.00 12.32 208 ALA A O 1
ATOM 1524 N N . ASN A 1 209 ? 11.335 34.911 28.263 1.00 10.20 209 ASN A N 1
ATOM 1525 C CA . ASN A 1 209 ? 11.259 34.626 26.823 1.00 13.89 209 ASN A CA 1
ATOM 1526 C C . ASN A 1 209 ? 10.184 33.564 26.630 1.00 14.42 209 ASN A C 1
ATOM 1527 O O . ASN A 1 209 ? 10.285 32.462 27.175 1.00 16.57 209 ASN A O 1
ATOM 1532 N N . VAL A 1 210 ? 9.156 33.904 25.863 1.00 13.02 210 VAL A N 1
ATOM 1533 C CA . VAL A 1 210 ? 8.047 32.999 25.643 1.00 13.01 210 VAL A CA 1
ATOM 1534 C C . VAL A 1 210 ? 7.741 32.805 24.159 1.00 14.53 210 VAL A C 1
ATOM 1535 O O . VAL A 1 210 ? 8.277 33.512 23.308 1.00 13.32 210 VAL A O 1
ATOM 1539 N N . ALA A 1 211 ? 6.883 31.830 23.876 1.00 14.64 211 ALA A N 1
ATOM 1540 C CA . ALA A 1 211 ? 6.428 31.608 22.507 1.00 19.16 211 ALA A CA 1
ATOM 1541 C C . ALA A 1 211 ? 5.482 32.795 22.250 1.00 17.41 211 ALA A C 1
ATOM 1542 O O . ALA A 1 211 ? 4.823 33.271 23.173 1.00 16.81 211 ALA A O 1
ATOM 1544 N N . GLU A 1 212 ? 5.375 33.254 21.002 1.00 14.06 212 GLU A N 1
ATOM 1545 C CA . GLU A 1 212 ? 4.535 34.416 20.696 1.00 15.43 212 GLU A CA 1
ATOM 1546 C C . GLU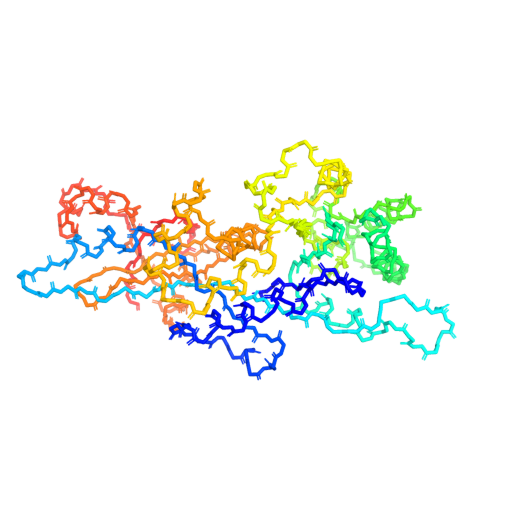 A 1 212 ? 3.083 34.357 21.170 1.00 16.51 212 GLU A C 1
ATOM 1547 O O . GLU A 1 212 ? 2.507 35.402 21.494 1.00 18.45 212 GLU A O 1
ATOM 1553 N N . GLU A 1 213 ? 2.501 33.157 21.220 1.00 21.82 213 GLU A N 1
ATOM 1554 C CA . GLU A 1 213 ? 1.103 33.001 21.668 1.00 19.08 213 GLU A CA 1
ATOM 1555 C C . GLU A 1 213 ? 0.899 33.418 23.119 1.00 24.63 213 GLU A C 1
ATOM 1556 O O . GLU A 1 213 ? -0.221 33.709 23.532 1.00 21.53 213 GLU A O 1
ATOM 1562 N N . ASP A 1 214 ? 1.978 33.431 23.899 1.00 19.35 214 ASP A N 1
ATOM 1563 C CA . ASP A 1 214 ? 1.901 33.818 25.302 1.00 19.96 214 ASP A CA 1
ATOM 1564 C C . ASP A 1 214 ? 2.016 35.327 25.544 1.00 18.71 214 ASP A C 1
ATOM 1565 O O . ASP A 1 214 ? 1.983 35.765 26.685 1.00 20.50 214 ASP A O 1
ATOM 1570 N N . LEU A 1 215 ? 2.175 36.118 24.477 1.00 17.28 215 LEU A N 1
ATOM 1571 C CA . LEU A 1 215 ? 2.275 37.560 24.624 1.00 17.79 215 LEU A CA 1
ATOM 1572 C C . LEU A 1 215 ? 0.858 38.097 24.798 1.00 22.11 215 LEU A C 1
ATOM 1573 O O . LEU A 1 215 ? -0.104 37.523 24.274 1.00 23.81 215 LEU A O 1
ATOM 1578 N N . PRO A 1 216 ? 0.718 39.248 25.459 1.00 21.49 216 PRO A N 1
ATOM 1579 C CA . PRO A 1 216 ? 1.767 40.089 26.043 1.00 21.13 216 PRO A CA 1
ATOM 1580 C C . PRO A 1 216 ? 2.248 39.815 27.469 1.00 22.36 216 PRO A C 1
ATOM 1581 O O . PRO A 1 216 ? 3.330 40.264 27.837 1.00 25.28 216 PRO A O 1
ATOM 1585 N N . ASP A 1 217 ? 1.465 39.103 28.278 1.00 22.41 217 ASP A N 1
ATOM 1586 C CA . ASP A 1 217 ? 1.857 38.901 29.687 1.00 20.69 217 ASP A CA 1
ATOM 1587 C C . ASP A 1 217 ? 2.133 37.481 30.174 1.00 19.50 217 ASP A C 1
ATOM 1588 O O . ASP A 1 217 ? 2.317 37.267 31.383 1.00 19.79 217 ASP A O 1
ATOM 1593 N N . GLY A 1 218 ? 2.146 36.516 29.266 1.00 19.37 218 GLY A N 1
ATOM 1594 C CA . GLY A 1 218 ? 2.383 35.146 29.659 1.00 19.84 218 GLY A CA 1
ATOM 1595 C C . GLY A 1 218 ? 1.303 34.674 30.617 1.00 24.79 218 GLY A C 1
ATOM 1596 O O . GLY A 1 218 ? 1.560 33.880 31.525 1.00 20.23 218 GLY A O 1
ATOM 1597 N N . ARG A 1 219 ? 0.084 35.161 30.421 1.00 26.38 219 ARG A N 1
ATOM 1598 C CA . ARG A 1 219 ? -1.020 34.768 31.293 1.00 28.50 219 ARG A CA 1
ATOM 1599 C 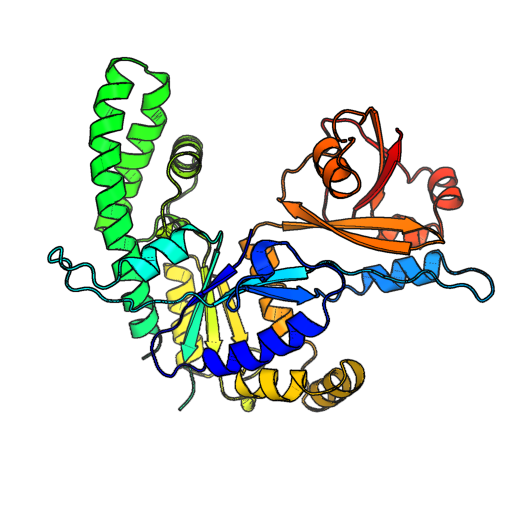C . ARG A 1 219 ? -1.260 33.257 31.272 1.00 25.91 219 ARG A C 1
ATOM 1600 O O . ARG A 1 219 ? -1.372 32.640 30.214 1.00 24.39 219 ARG A O 1
ATOM 1608 N N . GLY A 1 220 ? -1.286 32.651 32.454 1.00 24.57 220 GLY A N 1
ATOM 1609 C CA . GLY A 1 220 ? -1.535 31.229 32.524 1.00 22.48 220 GLY A CA 1
ATOM 1610 C C . GLY A 1 220 ? -0.342 30.357 32.203 1.00 24.93 220 GLY A C 1
ATOM 1611 O O . GLY A 1 220 ? -0.458 29.128 32.212 1.00 21.40 220 GLY A O 1
ATOM 1612 N N . ASN A 1 221 ? 0.798 30.974 31.901 1.00 19.51 221 ASN A N 1
ATOM 1613 C CA . ASN A 1 221 ? 2.013 30.214 31.609 1.00 16.40 221 ASN A CA 1
ATOM 1614 C C . ASN A 1 221 ? 2.659 30.032 32.973 1.00 15.59 221 ASN A C 1
ATOM 1615 O O . ASN A 1 221 ? 3.101 31.005 33.580 1.00 14.37 221 ASN A O 1
ATOM 1620 N N . PRO A 1 222 ? 2.679 28.790 33.497 1.00 16.21 222 PRO A N 1
ATOM 1621 C CA . PRO A 1 222 ? 3.276 28.543 34.815 1.00 17.99 222 PRO A CA 1
ATOM 1622 C C . PRO A 1 222 ? 4.714 28.996 34.989 1.00 14.65 222 PRO A C 1
ATOM 1623 O O . PRO A 1 222 ? 5.101 29.412 36.078 1.00 14.95 222 PRO A O 1
ATOM 1627 N N . GLN A 1 223 ? 5.516 28.912 33.927 1.00 16.12 223 GLN A N 1
ATOM 1628 C CA . GLN A 1 223 ? 6.901 29.325 34.045 1.00 16.14 223 GLN A CA 1
ATOM 1629 C C . GLN A 1 223 ? 7.001 30.846 34.233 1.00 14.33 223 GLN A C 1
ATOM 1630 O O . GLN A 1 223 ? 7.806 31.320 35.046 1.00 14.24 223 GLN A O 1
ATOM 1636 N N . VAL A 1 224 ? 6.195 31.606 33.490 1.00 14.31 224 VAL A N 1
ATOM 1637 C CA . VAL A 1 224 ? 6.186 33.070 33.629 1.00 12.62 224 VAL A CA 1
ATOM 1638 C C . VAL A 1 224 ? 5.647 33.417 35.025 1.00 15.00 224 VAL A C 1
ATOM 1639 O O . VAL A 1 224 ? 6.154 34.302 35.696 1.00 12.55 224 VAL A O 1
ATOM 1643 N N . GLU A 1 225 ? 4.612 32.708 35.457 1.00 14.12 225 GLU A N 1
ATOM 1644 C CA . GLU A 1 225 ? 4.082 32.968 36.800 1.00 15.82 225 GLU A CA 1
ATOM 1645 C C . GLU A 1 225 ? 5.147 32.713 37.882 1.00 13.14 225 GLU A C 1
ATOM 1646 O O . GLU A 1 225 ? 5.239 33.470 38.851 1.00 15.03 225 GLU A O 1
ATOM 1652 N N . ALA A 1 226 ? 5.943 31.659 37.724 1.00 13.64 226 ALA A N 1
ATOM 1653 C CA . ALA A 1 226 ? 7.000 31.356 38.708 1.00 14.48 226 ALA A CA 1
ATOM 1654 C C . ALA A 1 226 ? 8.033 32.470 38.673 1.00 18.08 226 ALA A C 1
ATOM 1655 O O . ALA A 1 226 ? 8.545 32.883 39.715 1.00 14.09 226 ALA A O 1
ATOM 1657 N N . VAL A 1 227 ? 8.352 32.946 37.466 1.00 13.33 227 VAL A N 1
ATOM 1658 C CA . VAL A 1 227 ? 9.300 34.051 37.329 1.00 14.43 227 VAL A CA 1
ATOM 1659 C C . VAL A 1 227 ? 8.793 35.315 38.044 1.00 14.40 227 VAL A C 1
ATOM 1660 O O . VAL A 1 227 ? 9.581 36.002 38.709 1.00 17.33 227 VAL A O 1
ATOM 1664 N N . ARG A 1 228 ? 7.496 35.624 37.939 1.00 12.90 228 ARG A N 1
ATOM 1665 C CA . ARG A 1 228 ? 6.942 36.791 38.628 1.00 13.09 228 ARG A CA 1
ATOM 1666 C C . ARG A 1 228 ? 7.080 36.605 40.152 1.00 17.46 228 ARG A C 1
ATOM 1667 O O . ARG A 1 228 ? 7.402 37.557 40.879 1.00 16.30 228 ARG A O 1
ATOM 1675 N N . ARG A 1 229 ? 6.837 35.383 40.633 1.00 16.65 229 ARG A N 1
ATOM 1676 C CA . ARG A 1 229 ? 6.950 35.066 42.073 1.00 15.62 229 ARG A CA 1
ATOM 1677 C C . ARG A 1 229 ? 8.384 35.293 42.583 1.00 20.57 229 ARG A C 1
ATOM 1678 O O . ARG A 1 229 ? 8.597 35.932 43.636 1.00 17.70 229 ARG A O 1
ATOM 1686 N N . LYS A 1 230 ? 9.363 34.783 41.835 1.00 16.91 230 LYS A N 1
ATOM 1687 C CA . LYS A 1 230 ? 10.771 34.937 42.183 1.00 17.36 230 LYS A CA 1
ATOM 1688 C C . LYS A 1 230 ? 11.171 36.400 42.086 1.00 17.43 230 LYS A C 1
ATOM 1689 O O . LYS A 1 230 ? 11.980 36.882 42.880 1.00 18.10 230 LYS A O 1
ATOM 1695 N N . ALA A 1 231 ? 10.635 37.096 41.093 1.00 17.09 231 ALA A N 1
ATOM 1696 C CA . ALA A 1 231 ? 10.949 38.516 40.919 1.00 18.86 231 ALA A CA 1
ATOM 1697 C C . ALA A 1 231 ? 10.562 39.292 42.175 1.00 18.73 231 ALA A C 1
ATOM 1698 O O . ALA A 1 231 ? 11.287 40.203 42.616 1.00 16.36 231 ALA A O 1
ATOM 1700 N N . LEU A 1 232 ? 9.429 38.940 42.764 1.00 16.22 232 LEU A N 1
ATOM 1701 C CA . LEU A 1 232 ? 8.988 39.673 43.951 1.00 17.62 232 LEU A CA 1
ATOM 1702 C C . LEU A 1 232 ? 9.962 39.473 45.101 1.00 19.32 232 LEU A C 1
ATOM 1703 O O . LEU A 1 232 ? 10.228 40.414 45.852 1.00 18.85 232 LEU A O 1
ATOM 1708 N N . GLU A 1 233 ? 10.522 38.269 45.208 1.00 16.12 233 GLU A N 1
ATOM 1709 C CA . GLU A 1 233 ? 11.486 37.955 46.268 1.00 19.40 233 GLU A CA 1
ATOM 1710 C C . GLU A 1 233 ? 12.824 38.613 46.027 1.00 20.34 233 GLU A C 1
ATOM 1711 O O . GLU A 1 233 ? 13.518 38.996 46.962 1.00 20.76 233 GLU A O 1
ATOM 1717 N N . GLU A 1 234 ? 13.191 38.748 44.764 1.00 14.68 234 GLU A N 1
ATOM 1718 C CA . GLU A 1 234 ? 14.484 39.342 44.414 1.00 16.60 234 GLU A CA 1
ATOM 1719 C C . GLU A 1 234 ? 14.467 40.839 44.117 1.00 16.29 234 GLU A C 1
ATOM 1720 O O . GLU A 1 234 ? 15.516 41.413 43.807 1.00 18.97 234 GLU A O 1
ATOM 1726 N N . GLY A 1 235 ? 13.293 41.473 44.198 1.00 16.24 235 GLY A N 1
ATOM 1727 C CA . GLY A 1 235 ? 13.206 42.903 43.917 1.00 19.72 235 GLY A CA 1
ATOM 1728 C C . GLY A 1 235 ? 13.456 43.242 42.448 1.00 22.05 235 GLY A C 1
ATOM 1729 O O . GLY A 1 235 ? 13.944 44.327 42.130 1.00 21.21 235 GLY A O 1
ATOM 1730 N N . ALA A 1 236 ? 13.115 42.315 41.552 1.00 18.04 236 ALA A N 1
ATOM 1731 C CA . ALA A 1 236 ? 13.303 42.507 40.098 1.00 16.75 236 ALA A CA 1
ATOM 1732 C C . ALA A 1 236 ? 11.965 42.828 39.420 1.00 16.44 236 ALA A C 1
ATOM 1733 O O . ALA A 1 236 ? 10.893 42.554 39.975 1.00 18.11 236 ALA A O 1
ATOM 1735 N N . GLU A 1 237 ? 12.029 43.407 38.221 1.00 14.66 237 GLU A N 1
ATOM 1736 C CA . GLU A 1 237 ? 10.823 43.695 37.452 1.00 15.66 237 GLU A CA 1
ATOM 1737 C C . GLU A 1 237 ? 10.788 42.622 36.376 1.00 14.02 237 GLU A C 1
ATOM 1738 O O . GLU A 1 237 ? 11.816 42.006 36.105 1.00 18.29 237 GLU A O 1
ATOM 1744 N N . VAL A 1 238 ? 9.625 42.403 35.762 1.00 12.59 238 VAL A N 1
ATOM 1745 C CA . VAL A 1 238 ? 9.494 41.359 34.728 1.00 15.51 238 VAL A CA 1
ATOM 1746 C C . VAL A 1 238 ? 9.020 41.944 33.400 1.00 13.79 238 VAL A C 1
ATOM 1747 O O . VAL A 1 238 ? 8.131 42.813 33.354 1.00 14.53 238 VAL A O 1
ATOM 1751 N N . VAL A 1 239 ? 9.653 41.516 32.315 1.00 11.08 239 VAL A N 1
ATOM 1752 C CA . VAL A 1 239 ? 9.192 41.943 30.994 1.00 10.64 239 VAL A CA 1
ATOM 1753 C C . VAL A 1 239 ? 9.048 40.668 30.186 1.00 14.67 239 VAL A C 1
ATOM 1754 O O . VAL A 1 239 ? 9.964 39.835 30.165 1.00 14.29 239 VAL A O 1
ATOM 1758 N N . VAL A 1 240 ? 7.907 40.507 29.521 1.00 12.56 240 VAL A N 1
ATOM 1759 C CA . VAL A 1 240 ? 7.692 39.298 28.723 1.00 13.93 240 VAL A CA 1
ATOM 1760 C C . VAL A 1 240 ? 7.892 39.600 27.246 1.00 13.69 240 VAL A C 1
ATOM 1761 O O . VAL A 1 240 ? 7.281 40.530 26.712 1.00 15.18 240 VAL A O 1
ATOM 1765 N N . VAL A 1 241 ? 8.750 38.820 26.594 1.00 12.04 241 VAL A N 1
ATOM 1766 C CA . VAL A 1 241 ? 9.006 39.004 25.159 1.00 12.65 241 VAL A CA 1
ATOM 1767 C C . VAL A 1 241 ? 9.146 37.659 24.457 1.00 14.82 241 VAL A C 1
ATOM 1768 O O . VAL A 1 241 ? 9.358 36.624 25.085 1.00 14.11 241 VAL A O 1
ATOM 1772 N N . SER A 1 242 ? 8.993 37.670 23.140 1.00 10.85 242 SER A N 1
ATOM 1773 C CA . SER A 1 242 ? 9.290 36.480 22.349 1.00 10.93 242 SER A CA 1
ATOM 1774 C C . SER A 1 242 ? 10.514 36.939 21.536 1.00 12.46 242 SER A C 1
ATOM 1775 O O . SER A 1 242 ? 10.378 37.758 20.618 1.00 11.78 242 SER A O 1
ATOM 1778 N N . ALA A 1 243 ? 11.702 36.439 21.872 1.00 15.62 243 ALA A N 1
ATOM 1779 C CA . ALA A 1 243 ? 12.926 36.824 21.169 1.00 14.62 243 ALA A CA 1
ATOM 1780 C C . ALA A 1 243 ? 12.800 36.521 19.687 1.00 13.30 243 ALA A C 1
ATOM 1781 O O . ALA A 1 243 ? 13.230 37.297 18.842 1.00 12.83 243 ALA A O 1
ATOM 1783 N N . ARG A 1 244 ? 12.247 35.363 19.363 1.00 13.83 244 ARG A N 1
ATOM 1784 C CA . ARG A 1 244 ? 12.107 35.031 17.953 1.00 16.09 244 ARG A CA 1
ATOM 1785 C C . ARG A 1 244 ? 11.232 36.046 17.224 1.00 13.40 244 ARG A C 1
ATOM 1786 O O . ARG A 1 244 ? 11.562 36.491 16.116 1.00 13.06 244 ARG A O 1
ATOM 1794 N N . LEU A 1 245 ? 10.114 36.409 17.826 1.00 12.00 245 LEU A N 1
ATOM 1795 C CA . LEU A 1 245 ? 9.225 37.387 17.199 1.00 12.55 245 LEU A CA 1
ATOM 1796 C C . LEU A 1 245 ? 9.940 38.724 17.039 1.00 15.44 245 LEU A C 1
ATOM 1797 O O . LEU A 1 245 ? 9.824 39.387 16.012 1.00 12.48 245 LEU A O 1
ATOM 1802 N N . GLU A 1 246 ? 10.689 39.140 18.058 1.00 11.33 246 GLU A N 1
ATOM 1803 C CA . GLU A 1 246 ? 11.384 40.411 17.942 1.00 11.85 246 GLU A CA 1
ATOM 1804 C C . GLU A 1 246 ? 12.391 40.402 16.804 1.00 12.29 246 GLU A C 1
ATOM 1805 O O . GLU A 1 246 ? 12.543 41.403 16.096 1.00 12.68 246 GLU A O 1
ATOM 1811 N N . ALA A 1 247 ? 13.096 39.295 16.629 1.00 11.76 247 ALA A N 1
ATOM 1812 C CA . ALA A 1 247 ? 14.076 39.230 15.548 1.00 14.88 247 ALA A CA 1
ATOM 1813 C C . ALA A 1 247 ? 13.368 39.334 14.199 1.00 17.41 247 ALA A C 1
ATOM 1814 O O . ALA A 1 247 ? 13.868 39.999 13.271 1.00 14.18 247 ALA A O 1
ATOM 1816 N N . GLU A 1 248 ? 12.214 38.679 14.081 1.00 12.32 248 GLU A N 1
ATOM 1817 C CA . GLU A 1 248 ? 11.452 38.726 12.817 1.00 14.18 248 GLU A CA 1
ATOM 1818 C C . GLU A 1 248 ? 10.928 40.142 12.543 1.00 11.05 248 GLU A C 1
ATOM 1819 O O . GLU A 1 248 ? 11.063 40.661 11.440 1.00 13.97 248 GLU A O 1
ATOM 1825 N N . LEU A 1 249 ? 10.352 40.785 13.554 1.00 15.07 249 LEU A N 1
ATOM 1826 C CA . LEU A 1 249 ? 9.846 42.143 13.388 1.00 15.47 249 LEU A CA 1
ATOM 1827 C C . LEU A 1 249 ? 10.935 43.177 13.055 1.00 16.21 249 LEU A C 1
ATOM 1828 O O . LEU A 1 249 ? 10.686 44.111 12.281 1.00 14.97 249 LEU A O 1
ATOM 1833 N N . ALA A 1 250 ? 12.118 43.010 13.633 1.00 14.22 250 ALA A N 1
ATOM 1834 C CA . ALA A 1 250 ? 13.232 43.941 13.432 1.00 12.43 250 ALA A CA 1
ATOM 1835 C C . ALA A 1 250 ? 13.728 43.952 11.994 1.00 14.81 250 ALA A C 1
ATOM 1836 O O . ALA A 1 250 ? 14.414 44.874 11.587 1.00 14.00 250 ALA A O 1
ATOM 1838 N N . GLU A 1 251 ? 13.403 42.916 11.238 1.00 13.75 251 GLU A N 1
ATOM 1839 C CA . GLU A 1 251 ? 13.813 42.845 9.832 1.00 14.99 251 GLU A CA 1
ATOM 1840 C C . GLU A 1 251 ?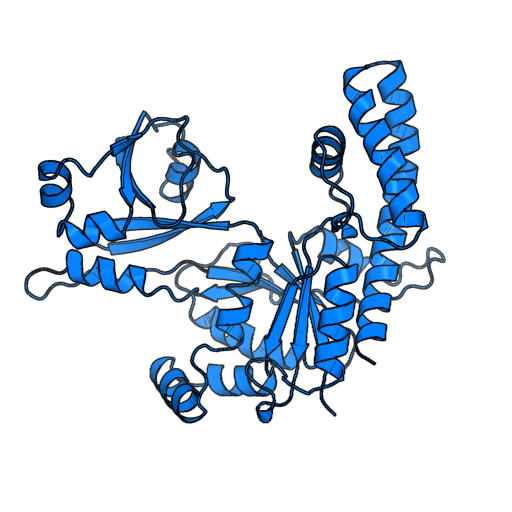 12.911 43.724 8.964 1.00 16.30 251 GLU A C 1
ATOM 1841 O O . GLU A 1 251 ? 13.269 44.089 7.831 1.00 16.90 251 GLU A O 1
ATOM 1847 N N . LEU A 1 252 ? 11.733 44.050 9.475 1.00 13.22 252 LEU A N 1
ATOM 1848 C CA . LEU A 1 252 ? 10.773 44.867 8.726 1.00 14.48 252 LEU A CA 1
ATOM 1849 C C . LEU A 1 252 ? 10.882 46.355 9.010 1.00 19.54 252 LEU A C 1
ATOM 1850 O O . LEU A 1 252 ? 11.546 46.786 9.954 1.00 19.89 252 LEU A O 1
ATOM 1855 N N . SER A 1 253 ? 10.231 47.157 8.176 1.00 20.45 253 SER A N 1
ATOM 1856 C CA . SER A 1 253 ? 10.217 48.593 8.423 1.00 18.20 253 SER A CA 1
ATOM 1857 C C . SER A 1 253 ? 9.380 48.773 9.690 1.00 23.24 253 SER A C 1
ATOM 1858 O O . SER A 1 253 ? 8.562 47.914 10.033 1.00 18.91 253 SER A O 1
ATOM 1861 N N . GLY A 1 254 ? 9.569 49.884 10.390 1.00 24.21 254 GLY A N 1
ATOM 1862 C CA . GLY A 1 254 ? 8.805 50.098 11.612 1.00 24.14 254 GLY A CA 1
ATOM 1863 C C . GLY A 1 254 ? 7.302 50.143 11.370 1.00 24.22 254 GLY A C 1
ATOM 1864 O O . GLY A 1 254 ? 6.511 49.665 12.197 1.00 22.38 254 GLY A O 1
ATOM 1865 N N . GLU A 1 255 ? 6.910 50.724 10.238 1.00 21.01 255 GLU A N 1
ATOM 1866 C CA . GLU A 1 255 ? 5.497 50.841 9.881 1.00 20.29 255 GLU A CA 1
ATOM 1867 C C . GLU A 1 255 ? 4.866 49.466 9.677 1.00 18.77 255 GLU A C 1
ATOM 1868 O O . GLU A 1 255 ? 3.809 49.161 10.256 1.00 19.54 255 GLU A O 1
ATOM 1874 N N . GLU A 1 256 ? 5.503 48.639 8.847 1.00 16.96 256 GLU A N 1
ATOM 1875 C CA . GLU A 1 256 ? 4.980 47.293 8.596 1.00 16.55 256 GLU A CA 1
ATOM 1876 C C . GLU A 1 256 ? 4.984 46.432 9.862 1.00 17.85 256 GLU A C 1
ATOM 1877 O O . GLU A 1 256 ? 4.026 45.688 10.116 1.00 15.86 256 GLU A O 1
ATOM 1883 N N . ALA A 1 257 ? 6.051 46.521 10.658 1.00 16.52 257 ALA A N 1
ATOM 1884 C CA . ALA A 1 257 ? 6.107 45.767 11.904 1.00 19.29 257 ALA A CA 1
ATOM 1885 C C . ALA A 1 257 ? 4.942 46.160 12.826 1.00 15.86 257 ALA A C 1
ATOM 1886 O O . ALA A 1 257 ? 4.299 45.299 13.432 1.00 17.11 257 ALA A O 1
ATOM 1888 N N . ARG A 1 258 ? 4.663 47.450 12.935 1.00 19.80 258 ARG A N 1
ATOM 1889 C CA . ARG A 1 258 ? 3.564 47.876 13.790 1.00 21.73 258 ARG A CA 1
ATOM 1890 C C . ARG A 1 258 ? 2.216 47.355 13.296 1.00 21.31 258 ARG A C 1
ATOM 1891 O O . ARG A 1 258 ? 1.387 46.905 14.094 1.00 19.01 258 ARG A O 1
ATOM 1899 N N . GLU A 1 259 ? 1.990 47.412 11.990 1.00 21.53 259 GLU A N 1
ATOM 1900 C CA . GLU A 1 259 ? 0.721 46.934 11.443 1.00 25.02 259 GLU A CA 1
ATOM 1901 C C . GLU A 1 259 ? 0.545 45.440 11.687 1.00 23.72 259 GLU A C 1
ATOM 1902 O O . GLU A 1 259 ? -0.539 44.994 12.074 1.00 20.22 259 GLU A O 1
ATOM 1908 N N . LEU A 1 260 ? 1.608 44.662 11.480 1.00 17.48 260 LEU A N 1
ATOM 1909 C CA . LEU A 1 260 ? 1.488 43.214 11.681 1.00 17.31 260 LEU A CA 1
ATOM 1910 C C . LEU A 1 260 ? 1.343 42.869 13.157 1.00 19.81 260 LEU A C 1
ATOM 1911 O O . LEU A 1 260 ? 0.691 41.879 13.509 1.00 23.14 260 LEU A O 1
ATOM 1916 N N . LEU A 1 261 ? 1.941 43.682 14.018 1.00 19.39 261 LEU A N 1
ATOM 1917 C CA . LEU A 1 261 ? 1.826 43.452 15.459 1.00 23.66 261 LEU A CA 1
ATOM 1918 C C . LEU A 1 261 ? 0.390 43.721 15.875 1.00 24.12 261 LEU A C 1
ATOM 1919 O O . LEU A 1 261 ? -0.205 42.954 16.633 1.00 22.47 261 LEU A O 1
ATOM 1924 N N . ALA A 1 262 ? -0.161 44.823 15.382 1.00 20.81 262 ALA A N 1
ATOM 1925 C CA . ALA A 1 262 ? -1.527 45.190 15.737 1.00 24.51 262 ALA A CA 1
ATOM 1926 C C . ALA A 1 262 ? -2.488 44.127 15.234 1.00 20.86 262 ALA A C 1
ATOM 1927 O O . ALA A 1 262 ? -3.527 43.871 15.863 1.00 21.63 262 ALA A O 1
ATOM 1929 N N . ALA A 1 263 ? -2.161 43.512 14.101 1.00 19.94 263 ALA A N 1
ATOM 1930 C CA . ALA A 1 263 ? -3.026 42.456 13.576 1.00 18.29 263 ALA A CA 1
ATOM 1931 C C . ALA A 1 263 ? -3.028 41.291 14.557 1.00 21.14 263 ALA A C 1
ATOM 1932 O O . ALA A 1 263 ? -4.006 40.548 14.636 1.00 19.46 263 ALA A O 1
ATOM 1934 N N . TYR A 1 264 ? -1.940 41.139 15.311 1.00 19.14 264 TYR A N 1
ATOM 1935 C CA . TYR A 1 264 ? -1.846 40.037 16.266 1.00 20.75 264 TYR A CA 1
ATOM 1936 C C . TYR A 1 264 ? -2.340 40.477 17.645 1.00 18.05 264 TYR A C 1
ATOM 1937 O O . TYR A 1 264 ? -2.133 39.776 18.635 1.00 20.24 264 TYR A O 1
ATOM 1946 N N . GLY A 1 265 ? -2.958 41.654 17.698 1.00 17.47 265 GLY A N 1
ATOM 1947 C CA . GLY A 1 265 ? -3.503 42.169 18.950 1.00 18.42 265 GLY A CA 1
ATOM 1948 C C . GLY A 1 265 ? -2.484 42.674 19.964 1.00 20.99 265 GLY A C 1
ATOM 1949 O O . GLY A 1 265 ? -2.796 42.786 21.149 1.00 18.45 265 GLY A O 1
ATOM 1950 N N . LEU A 1 266 ? -1.267 42.964 19.505 1.00 15.56 266 LEU A N 1
ATOM 1951 C CA . LEU A 1 266 ? -0.200 43.466 20.373 1.00 18.09 266 LEU A CA 1
ATOM 1952 C C . LEU A 1 266 ? 0.082 44.907 19.948 1.00 24.70 266 LEU A C 1
ATOM 1953 O O . LEU A 1 266 ? 0.160 45.205 18.743 1.00 25.63 266 LEU A O 1
ATOM 1958 N N . GLN A 1 267 ? 0.249 45.787 20.933 1.00 21.88 267 GLN A N 1
ATOM 1959 C CA . GLN A 1 267 ? 0.443 47.211 20.651 1.00 25.92 267 GLN A CA 1
ATOM 1960 C C . GLN A 1 267 ? 1.848 47.807 20.706 1.00 28.47 267 GLN A C 1
ATOM 1961 O O . GLN A 1 267 ? 2.054 48.934 20.234 1.00 31.08 267 GLN A O 1
ATOM 1967 N N . GLU A 1 268 ? 2.808 47.082 21.270 1.00 22.12 268 GLU A N 1
ATOM 1968 C CA . GLU A 1 268 ? 4.176 47.597 21.399 1.00 20.21 268 GLU A CA 1
ATOM 1969 C C . GLU A 1 268 ? 5.147 46.429 21.263 1.00 18.82 268 GLU A C 1
ATOM 1970 O O . GLU A 1 268 ? 4.876 45.371 21.801 1.00 20.33 268 GLU A O 1
ATOM 1976 N N . SER A 1 269 ? 6.260 46.604 20.555 1.00 15.85 269 SER A N 1
ATOM 1977 C CA . SER A 1 269 ? 7.209 45.497 20.401 1.00 15.01 269 SER A CA 1
ATOM 1978 C C . SER A 1 269 ? 7.847 45.141 21.720 1.00 18.99 269 SER A C 1
ATOM 1979 O O . SER A 1 269 ? 7.848 45.937 22.660 1.00 18.35 269 SER A O 1
ATOM 1982 N N . GLY A 1 270 ? 8.439 43.952 21.760 1.00 18.29 270 GLY A N 1
ATOM 1983 C CA . GLY A 1 270 ? 9.099 43.506 22.965 1.00 18.87 270 GLY A CA 1
ATOM 1984 C C . GLY A 1 270 ? 10.341 44.336 23.179 1.00 15.46 270 GLY A C 1
ATOM 1985 O O . GLY A 1 270 ? 10.724 44.574 24.309 1.00 14.97 270 GLY A O 1
ATOM 1986 N N . LEU A 1 271 ? 10.990 44.772 22.096 1.00 14.89 271 LEU A N 1
ATOM 1987 C CA . LEU A 1 271 ? 12.179 45.585 22.259 1.00 14.37 271 LEU A CA 1
ATOM 1988 C C . LEU A 1 271 ? 11.816 46.918 22.858 1.00 12.82 271 LEU A C 1
ATOM 1989 O O . LEU A 1 271 ? 12.567 47.428 23.689 1.00 12.94 271 LEU A O 1
ATOM 1994 N N . GLN A 1 272 ? 10.677 47.495 22.461 1.00 13.72 272 GLN A N 1
ATOM 1995 C CA . GLN A 1 272 ? 10.304 48.777 23.055 1.00 12.20 272 GLN A CA 1
ATOM 1996 C C . GLN A 1 272 ? 9.962 48.587 24.533 1.00 10.95 272 GLN A C 1
ATOM 1997 O O . GLN A 1 272 ? 10.320 49.404 25.377 1.00 11.03 272 GLN A O 1
ATOM 2003 N N . ARG A 1 273 ? 9.228 47.522 24.845 1.00 11.19 273 ARG A N 1
ATOM 2004 C CA . ARG A 1 273 ? 8.881 47.253 26.237 1.00 12.16 273 ARG A CA 1
ATOM 2005 C C . ARG A 1 273 ? 10.144 47.078 27.064 1.00 12.56 273 ARG A C 1
ATOM 2006 O O . ARG A 1 273 ? 10.211 47.546 28.203 1.00 12.78 273 ARG A O 1
ATOM 2014 N N . LEU A 1 274 ? 11.133 46.375 26.502 1.00 13.19 274 LEU A N 1
ATOM 2015 C CA . LEU A 1 274 ? 12.400 46.152 27.211 1.00 14.10 274 LEU A CA 1
ATOM 2016 C C . LEU A 1 274 ? 13.148 47.476 27.381 1.00 11.26 274 LEU A C 1
ATOM 2017 O O . LEU A 1 274 ? 13.724 47.751 28.420 1.00 11.72 274 LEU A O 1
ATOM 2022 N N . ALA A 1 275 ? 13.137 48.303 26.340 1.00 11.86 275 ALA A N 1
ATOM 2023 C CA . ALA A 1 275 ? 13.802 49.592 26.427 1.00 10.06 275 ALA A CA 1
ATOM 2024 C C . ALA A 1 275 ? 13.169 50.447 27.537 1.00 8.59 275 ALA A C 1
ATOM 2025 O O . ALA A 1 275 ? 13.870 51.104 28.314 1.00 11.51 275 ALA A O 1
ATOM 2027 N N A ARG A 1 276 ? 11.839 50.428 27.614 0.50 11.11 276 ARG A N 1
ATOM 2028 N N B ARG A 1 276 ? 11.847 50.440 27.622 0.50 11.00 276 ARG A N 1
ATOM 2029 C CA A ARG A 1 276 ? 11.131 51.201 28.633 0.50 11.59 276 ARG A CA 1
ATOM 2030 C CA B ARG A 1 276 ? 11.206 51.230 28.656 0.50 11.02 276 ARG A CA 1
ATOM 2031 C C A ARG A 1 276 ? 11.405 50.638 30.029 0.50 15.28 276 ARG A C 1
ATOM 2032 C C B ARG A 1 276 ? 11.533 50.645 30.027 0.50 15.10 276 ARG A C 1
ATOM 2033 O O A ARG A 1 276 ? 11.477 51.387 31.006 0.50 17.51 276 ARG A O 1
ATOM 2034 O O B ARG A 1 276 ? 11.800 51.383 30.979 0.50 15.96 276 ARG A O 1
ATOM 2049 N N . ALA A 1 277 ? 11.553 49.321 30.127 1.00 11.31 277 ALA A N 1
ATOM 2050 C CA . ALA A 1 277 ? 11.849 48.696 31.418 1.00 12.20 277 ALA A CA 1
ATOM 2051 C C . ALA A 1 277 ? 13.285 49.072 31.800 1.00 12.81 277 ALA A C 1
ATOM 2052 O O . ALA A 1 277 ? 13.574 49.331 32.969 1.00 14.49 277 ALA A O 1
ATOM 2054 N N . GLY A 1 278 ? 14.168 49.127 30.803 1.00 13.69 278 GLY A N 1
ATOM 2055 C CA . GLY A 1 278 ? 15.551 49.505 31.079 1.00 15.40 278 GLY A CA 1
ATOM 2056 C C . GLY A 1 278 ? 15.634 50.967 31.506 1.00 17.63 278 GLY A C 1
ATOM 2057 O O . GLY A 1 278 ? 16.399 51.331 32.389 1.00 13.75 278 GLY A O 1
ATOM 2058 N N . TYR A 1 279 ? 14.839 51.817 30.866 1.00 15.16 279 TYR A N 1
ATOM 2059 C CA . TYR A 1 279 ? 14.825 53.241 31.193 1.00 17.98 279 TYR A CA 1
ATOM 2060 C C . TYR A 1 279 ? 14.456 53.388 32.666 1.00 15.31 279 TYR A C 1
ATOM 2061 O O . TYR A 1 279 ? 15.085 54.156 33.395 1.00 19.02 279 TYR A O 1
ATOM 2070 N N . ARG A 1 280 ? 13.440 52.641 33.105 1.00 14.02 280 ARG A N 1
ATOM 2071 C CA . ARG A 1 280 ? 13.010 52.696 34.500 1.00 19.38 280 ARG A CA 1
ATOM 2072 C C . ARG A 1 280 ? 14.071 52.143 35.439 1.00 20.12 280 ARG A C 1
ATOM 2073 O O . ARG A 1 280 ? 14.326 52.708 36.500 1.00 19.55 280 ARG A O 1
ATOM 2081 N N . ALA A 1 281 ? 14.695 51.038 35.047 1.00 19.57 281 ALA A N 1
ATOM 2082 C CA . ALA A 1 281 ? 15.716 50.414 35.889 1.00 19.70 281 ALA A CA 1
ATOM 2083 C C . ALA A 1 281 ? 16.886 51.355 36.104 1.00 18.95 281 ALA A C 1
ATOM 2084 O O . ALA A 1 281 ? 17.467 51.408 37.204 1.00 22.43 281 ALA A O 1
ATOM 2086 N N . LEU A 1 282 ? 17.248 52.095 35.063 1.00 16.98 282 LEU A N 1
ATOM 2087 C CA . LEU A 1 282 ? 18.367 53.028 35.138 1.00 14.48 282 LEU A CA 1
ATOM 2088 C C . LEU A 1 282 ? 17.950 54.360 35.790 1.00 24.03 282 LEU A C 1
ATOM 2089 O O . LEU A 1 282 ? 18.770 55.275 35.921 1.00 20.86 282 LEU A O 1
ATOM 2094 N N . ASP A 1 283 ? 16.683 54.443 36.196 1.00 18.43 283 ASP A N 1
ATOM 2095 C CA . ASP A 1 283 ? 16.100 55.637 36.839 1.00 20.52 283 ASP A CA 1
ATOM 2096 C C . ASP A 1 283 ? 16.272 56.881 35.977 1.00 22.56 283 ASP A C 1
ATOM 2097 O O . ASP A 1 283 ? 16.711 57.928 36.451 1.00 23.65 283 ASP A O 1
ATOM 2102 N N . LEU A 1 284 ? 15.888 56.773 34.712 1.00 19.12 284 LEU A N 1
ATOM 2103 C CA . LEU A 1 284 ? 16.071 57.880 33.787 1.00 17.87 284 LEU A CA 1
ATOM 2104 C C . LEU A 1 284 ? 14.792 58.622 33.458 1.00 19.45 284 LEU A C 1
ATOM 2105 O O . LEU A 1 284 ? 13.688 58.120 33.683 1.00 19.19 284 LEU A O 1
ATOM 2110 N N . LEU A 1 285 ? 14.957 59.832 32.932 1.00 19.40 285 LEU A N 1
ATOM 2111 C CA . LEU A 1 285 ? 13.811 60.632 32.496 1.00 17.53 285 LEU A CA 1
ATOM 2112 C C . LEU A 1 285 ? 14.190 61.338 31.207 1.00 16.45 285 LEU A C 1
ATOM 2113 O O . LEU A 1 285 ? 15.375 61.523 30.897 1.00 17.57 285 LEU A O 1
ATOM 2118 N N . THR A 1 286 ? 13.171 61.695 30.430 1.00 15.28 286 THR A N 1
ATOM 2119 C CA . THR A 1 286 ? 13.348 62.364 29.161 1.00 15.71 286 THR A CA 1
ATOM 2120 C C . THR A 1 286 ? 12.982 63.842 29.249 1.00 17.58 286 THR A C 1
ATOM 2121 O O . THR A 1 286 ? 11.970 64.174 29.864 1.00 16.97 286 THR A O 1
ATOM 2125 N N . PHE A 1 287 ? 13.812 64.721 28.679 1.00 15.79 287 PHE A N 1
ATOM 2126 C CA . PHE A 1 287 ? 13.419 66.136 28.578 1.00 17.64 287 PHE A CA 1
ATOM 2127 C C . PHE A 1 287 ? 13.591 66.458 27.093 1.00 19.17 287 PHE A C 1
ATOM 2128 O O . PHE A 1 287 ? 14.300 65.728 26.369 1.00 20.64 287 PHE A O 1
ATOM 2136 N N . PHE A 1 288 ? 12.929 67.513 26.613 1.00 15.51 288 PHE A N 1
ATOM 2137 C CA . PHE A 1 288 ? 12.982 67.843 25.196 1.00 17.65 288 PHE A CA 1
ATOM 2138 C C . PHE A 1 288 ? 13.501 69.234 24.882 1.00 18.72 288 PHE A C 1
ATOM 2139 O O . PHE A 1 288 ? 13.470 70.113 25.729 1.00 18.70 288 PHE A O 1
ATOM 2147 N N . THR A 1 289 ? 13.996 69.398 23.663 1.00 18.26 289 THR A N 1
ATOM 2148 C CA . THR A 1 289 ? 14.317 70.735 23.159 1.00 22.57 289 THR A CA 1
ATOM 2149 C C . THR A 1 289 ? 13.383 70.764 21.943 1.00 21.52 289 THR A C 1
ATOM 2150 O O . THR A 1 289 ? 13.283 69.780 21.194 1.00 18.59 289 THR A O 1
ATOM 2154 N N . ALA A 1 290 ? 12.676 71.868 21.745 1.00 19.87 290 ALA A N 1
ATOM 2155 C CA . ALA A 1 290 ? 11.715 71.908 20.653 1.00 20.07 290 ALA A CA 1
ATOM 2156 C C . ALA A 1 290 ? 11.588 73.288 20.030 1.00 19.89 290 ALA A C 1
ATOM 2157 O O . ALA A 1 290 ? 11.537 74.295 20.731 1.00 21.51 290 ALA A O 1
ATOM 2159 N N . GLY A 1 291 ? 11.531 73.292 18.705 1.00 23.67 291 GLY A N 1
ATOM 2160 C CA . GLY A 1 291 ? 11.421 74.523 17.949 1.00 23.11 291 GLY A CA 1
ATOM 2161 C C . GLY A 1 291 ? 11.229 74.203 16.482 1.00 24.53 291 GLY A C 1
ATOM 2162 O O . GLY A 1 291 ? 11.187 73.041 16.080 1.00 22.27 291 GLY A O 1
ATOM 2163 N N . GLU A 1 292 ? 11.140 75.238 15.657 1.00 25.75 292 GLU A N 1
ATOM 2164 C CA . GLU A 1 292 ? 10.915 75.029 14.228 1.00 27.80 292 GLU A CA 1
ATOM 2165 C C . GLU A 1 292 ? 11.997 74.220 13.535 1.00 27.91 292 GLU A C 1
ATOM 2166 O O . GLU A 1 292 ? 11.733 73.550 12.533 1.00 31.79 292 GLU A O 1
ATOM 2172 N N . LYS A 1 293 ? 13.221 74.275 14.048 1.00 22.58 293 LYS A N 1
ATOM 2173 C CA . LYS A 1 293 ? 14.293 73.536 13.399 1.00 28.46 293 LYS A CA 1
ATOM 2174 C C . LYS A 1 293 ? 14.418 72.076 13.796 1.00 27.92 293 LYS A C 1
ATOM 2175 O O . LYS A 1 293 ? 14.895 71.263 13.005 1.00 27.16 293 LYS A O 1
ATOM 2181 N N . GLU A 1 294 ? 13.987 71.730 15.003 1.00 24.79 294 GLU A N 1
ATOM 2182 C CA . GLU A 1 294 ? 14.142 70.346 15.448 1.00 23.18 294 GLU A CA 1
ATOM 2183 C C . GLU A 1 294 ? 13.434 70.106 16.768 1.00 19.02 294 GLU A C 1
ATOM 2184 O O . GLU A 1 294 ? 13.279 71.023 17.560 1.00 18.84 294 GLU A O 1
ATOM 2190 N N . VAL A 1 295 ? 13.016 68.862 17.002 1.00 16.26 295 VAL A N 1
ATOM 2191 C CA . VAL A 1 295 ? 12.395 68.487 18.277 1.00 16.56 295 VAL A CA 1
ATOM 2192 C C . VAL A 1 295 ? 13.227 67.270 18.669 1.00 16.03 295 VAL A C 1
ATOM 2193 O O . VAL A 1 295 ? 13.321 66.326 17.902 1.00 15.63 295 VAL A O 1
ATOM 2197 N N . ARG A 1 296 ? 13.840 67.309 19.845 1.00 14.71 296 ARG A N 1
ATOM 2198 C CA . ARG A 1 296 ? 14.706 66.205 20.254 1.00 15.69 296 ARG A CA 1
ATOM 2199 C C . ARG A 1 296 ? 14.493 65.820 21.693 1.00 14.48 296 ARG A C 1
ATOM 2200 O O . ARG A 1 296 ? 14.220 66.661 22.556 1.00 16.16 296 ARG A O 1
ATOM 2208 N N . ALA A 1 297 ? 14.635 64.518 21.949 1.00 13.25 297 ALA A N 1
ATOM 2209 C CA . ALA A 1 297 ? 14.466 63.952 23.276 1.00 14.07 297 ALA A CA 1
ATOM 2210 C C . ALA A 1 297 ? 15.865 63.739 23.827 1.00 14.58 297 ALA A C 1
ATOM 2211 O O . ALA A 1 297 ? 16.734 63.249 23.101 1.00 14.30 297 ALA A O 1
ATOM 2213 N N . TRP A 1 298 ? 16.058 64.127 25.080 1.00 14.98 298 TRP A N 1
ATOM 2214 C CA . TRP A 1 298 ? 17.332 63.990 25.784 1.00 18.21 298 TRP A CA 1
ATOM 2215 C C . TRP A 1 298 ? 17.094 63.179 27.041 1.00 19.10 298 TRP A C 1
ATOM 2216 O O . TRP A 1 298 ? 16.006 63.201 27.609 1.00 18.46 298 TRP A O 1
ATOM 2227 N N . THR A 1 299 ? 18.129 62.478 27.494 1.00 17.54 299 THR A N 1
ATOM 2228 C CA . THR A 1 299 ? 18.018 61.618 28.676 1.00 14.29 299 THR A CA 1
ATOM 2229 C C . THR A 1 299 ? 19.006 61.991 29.782 1.00 19.23 299 THR A C 1
ATOM 2230 O O . THR A 1 299 ? 20.180 62.219 29.514 1.00 19.47 299 THR A O 1
ATOM 2234 N N . VAL A 1 300 ? 18.496 62.088 31.003 1.00 17.03 300 VAL A N 1
ATOM 2235 C CA . VAL A 1 300 ? 19.307 62.353 32.186 1.00 18.02 300 VAL A CA 1
ATOM 2236 C C . VAL A 1 300 ? 18.778 61.505 33.328 1.00 18.21 300 VAL A C 1
ATOM 2237 O O . VAL A 1 300 ? 17.626 61.062 33.316 1.00 17.69 300 VAL A O 1
ATOM 2241 N N . ARG A 1 301 ? 19.620 61.275 34.329 1.00 18.95 301 ARG A N 1
ATOM 2242 C CA . ARG A 1 301 ? 19.204 60.504 35.491 1.00 17.17 301 ARG A CA 1
ATOM 2243 C C . ARG A 1 301 ? 18.251 61.334 36.351 1.00 20.75 301 ARG A C 1
ATOM 2244 O O . ARG A 1 301 ? 18.382 62.557 36.449 1.00 22.97 301 ARG A O 1
ATOM 2252 N N . ARG A 1 302 ? 17.272 60.685 36.954 1.00 21.00 302 ARG A N 1
ATOM 2253 C CA . ARG A 1 302 ? 16.349 61.390 37.821 1.00 23.38 302 ARG A CA 1
ATOM 2254 C C . ARG A 1 302 ? 17.185 62.042 38.924 1.00 26.68 302 ARG A C 1
ATOM 2255 O O . ARG A 1 302 ? 18.050 61.394 39.523 1.00 23.84 302 ARG A O 1
ATOM 2263 N N . GLY A 1 303 ? 16.944 63.330 39.167 1.00 27.06 303 GLY A N 1
ATOM 2264 C CA . GLY A 1 303 ? 17.691 64.045 40.187 1.00 26.81 303 GLY A CA 1
ATOM 2265 C C . GLY A 1 303 ? 18.602 65.095 39.580 1.00 29.40 303 GLY A C 1
ATOM 2266 O O . GLY A 1 303 ? 19.063 66.007 40.270 1.00 26.09 303 GLY A O 1
ATOM 2267 N N . THR A 1 304 ? 18.853 64.961 38.282 1.00 25.80 304 THR A N 1
ATOM 2268 C CA . THR A 1 304 ? 19.697 65.881 37.526 1.00 27.92 304 THR A CA 1
ATOM 2269 C C . THR A 1 304 ? 19.081 67.287 37.498 1.00 29.22 304 THR A C 1
ATOM 2270 O O . THR A 1 304 ? 17.894 67.449 37.199 1.00 27.31 304 THR A O 1
ATOM 2274 N N . LYS A 1 305 ? 19.891 68.293 37.824 1.00 24.54 305 LYS A N 1
ATOM 2275 C CA . LYS A 1 305 ? 19.449 69.696 37.843 1.00 26.20 305 LYS A CA 1
ATOM 2276 C C . LYS A 1 305 ? 19.564 70.339 36.471 1.00 24.56 305 LYS A C 1
ATOM 2277 O O . LYS A 1 305 ? 20.248 69.826 35.583 1.00 25.58 305 LYS A O 1
ATOM 2283 N N . ALA A 1 306 ? 18.933 71.501 36.328 1.00 27.05 306 ALA A N 1
ATOM 2284 C CA . ALA A 1 306 ? 18.917 72.225 35.060 1.00 26.64 306 ALA A CA 1
ATOM 2285 C C . ALA A 1 306 ? 20.293 72.430 34.417 1.00 24.53 306 ALA A C 1
ATOM 2286 O O . ALA A 1 306 ? 20.452 72.229 33.222 1.00 24.28 306 ALA A O 1
ATOM 2288 N N . PRO A 1 307 ? 21.309 72.842 35.207 1.00 25.28 307 PRO A N 1
ATOM 2289 C CA . PRO A 1 307 ? 22.651 73.057 34.651 1.00 26.39 307 PRO A CA 1
ATOM 2290 C C . PRO A 1 307 ? 23.259 71.811 34.016 1.00 26.55 307 PRO A C 1
ATOM 2291 O O . PRO A 1 307 ? 23.809 71.868 32.917 1.00 27.15 307 PRO A O 1
ATOM 2295 N N . ARG A 1 308 ? 23.182 70.681 34.716 1.00 27.58 308 ARG A N 1
ATOM 2296 C CA . ARG A 1 308 ? 23.736 69.455 34.170 1.00 27.75 308 ARG A CA 1
ATOM 2297 C C . ARG A 1 308 ? 22.913 69.044 32.966 1.00 25.84 308 ARG A C 1
ATOM 2298 O O . ARG A 1 308 ? 23.450 68.567 31.968 1.00 27.16 308 ARG A O 1
ATOM 2306 N N . ALA A 1 309 ? 21.606 69.244 33.050 1.00 24.51 309 ALA A N 1
ATOM 2307 C CA . ALA A 1 309 ? 20.744 68.905 31.919 1.00 28.05 309 ALA A CA 1
ATOM 2308 C C . ALA A 1 309 ? 21.198 69.714 30.699 1.00 25.35 309 ALA A C 1
ATOM 2309 O O . ALA A 1 309 ? 21.351 69.173 29.588 1.00 25.73 309 ALA A O 1
ATOM 2311 N N . ALA A 1 310 ? 21.414 71.012 30.912 1.00 26.51 310 ALA A N 1
ATOM 2312 C CA . ALA A 1 310 ? 21.870 71.901 29.840 1.00 26.73 310 ALA A CA 1
ATOM 2313 C C . ALA A 1 310 ? 23.180 71.405 29.259 1.00 24.67 310 ALA A C 1
ATOM 2314 O O . ALA A 1 310 ? 23.424 71.536 28.063 1.00 25.15 310 ALA A O 1
ATOM 2316 N N . GLY A 1 311 ? 24.033 70.868 30.127 1.00 29.48 311 GLY A N 1
ATOM 2317 C CA . GLY A 1 311 ? 25.319 70.347 29.692 1.00 27.44 311 GLY A CA 1
ATOM 2318 C C . GLY A 1 311 ? 25.173 69.225 28.687 1.00 26.74 311 GLY A C 1
ATOM 2319 O O . GLY A 1 311 ? 26.046 69.029 27.849 1.00 30.38 311 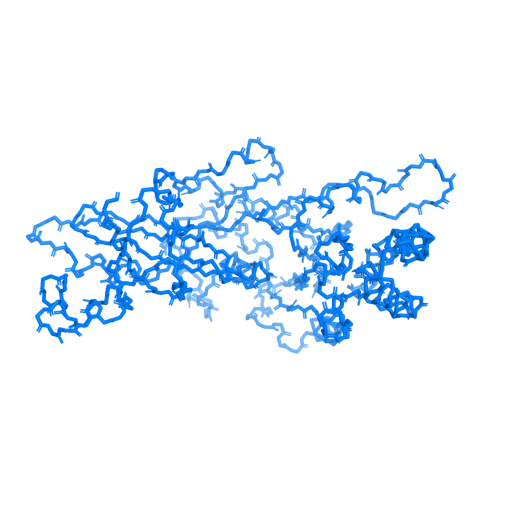GLY A O 1
ATOM 2320 N N . GLU A 1 312 ? 24.071 68.478 28.763 1.00 24.97 312 GLU A N 1
ATOM 2321 C CA . GLU A 1 312 ? 23.832 67.398 27.805 1.00 29.13 312 GLU A CA 1
ATOM 2322 C C . GLU A 1 312 ? 23.640 67.965 26.396 1.00 27.03 312 GLU A C 1
ATOM 2323 O O . GLU A 1 312 ? 24.120 67.393 25.416 1.00 25.46 312 GLU A O 1
ATOM 2329 N N . ILE A 1 313 ? 22.942 69.094 26.299 1.00 28.77 313 ILE A N 1
ATOM 2330 C CA . ILE A 1 313 ? 22.692 69.736 25.004 1.00 31.04 313 ILE A CA 1
ATOM 2331 C C . ILE A 1 313 ? 23.987 70.340 24.467 1.00 35.39 313 ILE A C 1
ATOM 2332 O O . ILE A 1 313 ? 24.385 70.078 23.329 1.00 33.96 313 ILE A O 1
ATOM 2337 N N . HIS A 1 314 ? 24.635 71.151 25.301 1.00 34.96 314 HIS A N 1
ATOM 2338 C CA . HIS A 1 314 ? 25.903 71.789 24.951 1.00 39.88 314 HIS A CA 1
ATOM 2339 C C . HIS A 1 314 ? 26.769 71.871 26.213 1.00 39.57 314 HIS A C 1
ATOM 2340 O O . HIS A 1 314 ? 26.377 72.495 27.204 1.00 37.83 314 HIS A O 1
ATOM 2347 N N . SER A 1 315 ? 27.933 71.224 26.177 1.00 42.37 315 SER A N 1
ATOM 2348 C CA . SER A 1 315 ? 28.846 71.198 27.326 1.00 47.46 315 SER A CA 1
ATOM 2349 C C . SER A 1 315 ? 28.949 72.547 28.031 1.00 46.99 315 SER A C 1
ATOM 2350 O O . SER A 1 315 ? 28.764 72.638 29.249 1.00 44.94 315 SER A O 1
ATOM 2353 N N . ASP A 1 316 ? 29.248 73.584 27.252 1.00 49.07 316 ASP A N 1
ATOM 2354 C CA . ASP A 1 316 ? 29.367 74.955 27.745 1.00 49.63 316 ASP A CA 1
ATOM 2355 C C . ASP A 1 316 ? 28.243 75.361 28.696 1.00 51.66 316 ASP A C 1
ATOM 2356 O O . ASP A 1 316 ? 28.489 75.769 29.840 1.00 55.47 316 ASP A O 1
ATOM 2369 N N . GLU A 1 318 ? 26.479 74.218 30.791 1.00 42.36 318 GLU A N 1
ATOM 2370 C CA . GLU A 1 318 ? 26.461 73.816 32.194 1.00 46.27 318 GLU A CA 1
ATOM 2371 C C . GLU A 1 318 ? 27.119 74.882 33.070 1.00 50.59 318 GLU A C 1
ATOM 2372 O O . GLU A 1 318 ? 26.531 75.335 34.056 1.00 49.01 318 GLU A O 1
ATOM 2378 N N . ARG A 1 319 ? 28.338 75.283 32.715 1.00 54.67 319 ARG A N 1
ATOM 2379 C CA . ARG A 1 319 ? 29.029 76.317 33.476 1.00 57.70 319 ARG A CA 1
ATOM 2380 C C . ARG A 1 319 ? 28.445 77.683 33.107 1.00 58.31 319 ARG A C 1
ATOM 2381 O O . ARG A 1 319 ? 28.178 78.510 33.981 1.00 57.26 319 ARG A O 1
ATOM 2389 N N . GLY A 1 320 ? 28.225 77.901 31.811 1.00 59.27 320 GLY A N 1
ATOM 2390 C CA . GLY A 1 320 ? 27.652 79.156 31.351 1.00 58.45 320 GLY A CA 1
ATOM 2391 C C . GLY A 1 320 ? 26.159 79.270 31.645 1.00 58.49 320 GLY A C 1
ATOM 2392 O O . GLY A 1 320 ? 25.504 80.241 31.240 1.00 57.86 320 GLY A O 1
ATOM 2393 N N . PHE A 1 321 ? 25.621 78.278 32.352 1.00 56.52 321 PHE A N 1
ATOM 2394 C CA . PHE A 1 321 ? 24.204 78.254 32.707 1.00 53.13 321 PHE A CA 1
ATOM 2395 C C . PHE A 1 321 ? 23.869 79.367 33.671 1.00 52.91 321 PHE A C 1
ATOM 2396 O O . PHE A 1 321 ? 24.489 79.493 34.726 1.00 53.64 321 PHE A O 1
ATOM 2404 N N . ILE A 1 322 ? 22.878 80.168 33.305 1.00 51.82 322 ILE A N 1
ATOM 2405 C CA . ILE A 1 322 ? 22.421 81.253 34.155 1.00 52.07 322 ILE A CA 1
ATOM 2406 C C . ILE A 1 322 ? 21.016 80.875 34.610 1.00 48.92 322 ILE A C 1
ATOM 2407 O O . ILE A 1 322 ? 20.709 80.889 35.805 1.00 49.42 322 ILE A O 1
ATOM 2412 N N . ARG A 1 323 ? 20.178 80.523 33.636 1.00 44.79 323 ARG A N 1
ATOM 2413 C CA . ARG A 1 323 ? 18.794 80.111 33.879 1.00 41.70 323 ARG A CA 1
ATOM 2414 C C . ARG A 1 323 ? 18.229 79.478 32.605 1.00 37.17 323 ARG A C 1
ATOM 2415 O O . ARG A 1 323 ? 18.859 79.535 31.543 1.00 34.39 323 ARG A O 1
ATOM 2423 N N . ALA A 1 324 ? 17.052 78.870 32.708 1.00 32.49 324 ALA A N 1
ATOM 2424 C CA . ALA A 1 324 ? 16.430 78.252 31.536 1.00 31.84 324 ALA A CA 1
ATOM 2425 C C . ALA A 1 324 ? 14.908 78.321 31.551 1.00 27.81 324 ALA A C 1
ATOM 2426 O O . ALA A 1 324 ? 14.286 78.274 32.604 1.00 28.25 324 ALA A O 1
ATOM 2428 N N . GLU A 1 325 ? 14.314 78.445 30.367 1.00 26.16 325 GLU A N 1
ATOM 2429 C CA . GLU A 1 325 ? 12.869 78.477 30.249 1.00 28.23 325 GLU A CA 1
ATOM 2430 C C . GLU A 1 325 ? 12.478 76.997 30.304 1.00 27.38 325 GLU A C 1
ATOM 2431 O O . GLU A 1 325 ? 13.106 76.157 29.654 1.00 24.69 325 GLU A O 1
ATOM 2437 N N . VAL A 1 326 ? 11.442 76.687 31.071 1.00 24.24 326 VAL A N 1
ATOM 2438 C CA . VAL A 1 326 ? 10.977 75.320 31.232 1.00 26.09 326 VAL A CA 1
ATOM 2439 C C . VAL A 1 326 ? 9.462 75.271 31.196 1.00 26.20 326 VAL A C 1
ATOM 2440 O O . VAL A 1 326 ? 8.791 76.113 31.793 1.00 29.09 326 VAL A O 1
ATOM 2444 N N . ILE A 1 327 ? 8.927 74.271 30.506 1.00 22.98 327 ILE A N 1
ATOM 2445 C CA . ILE A 1 327 ? 7.486 74.098 30.425 1.00 22.01 327 ILE A CA 1
ATOM 2446 C C . ILE A 1 327 ? 7.205 72.650 30.054 1.00 20.53 327 ILE A C 1
ATOM 2447 O O . ILE A 1 327 ? 7.914 72.074 29.233 1.00 21.27 327 ILE A O 1
ATOM 2452 N N . PRO A 1 328 ? 6.208 72.029 30.699 1.00 22.46 328 PRO A N 1
ATOM 2453 C CA . PRO A 1 328 ? 5.812 70.640 30.436 1.00 22.14 328 PRO A CA 1
ATOM 2454 C C . PRO A 1 328 ? 5.434 70.552 28.963 1.00 22.73 328 PRO A C 1
ATOM 2455 O O . PRO A 1 328 ? 4.766 71.442 28.435 1.00 20.26 328 PRO A O 1
ATOM 2459 N N . TRP A 1 329 ? 5.835 69.477 28.294 1.00 19.14 329 TRP A N 1
ATOM 2460 C CA . TRP A 1 329 ? 5.556 69.370 26.874 1.00 17.68 329 TRP A CA 1
ATOM 2461 C C . TRP A 1 329 ? 4.080 69.526 26.537 1.00 17.73 329 TRP A C 1
ATOM 2462 O O . TRP A 1 329 ? 3.739 70.100 25.508 1.00 18.83 329 TRP A O 1
ATOM 2473 N N . ASP A 1 330 ? 3.214 69.007 27.399 1.00 18.16 330 ASP A N 1
ATOM 2474 C CA . ASP A 1 330 ? 1.785 69.060 27.131 1.00 22.19 330 ASP A CA 1
ATOM 2475 C C . ASP A 1 330 ? 1.245 70.484 27.174 1.00 21.44 330 ASP A C 1
ATOM 2476 O O . ASP A 1 330 ? 0.296 70.814 26.457 1.00 20.91 330 ASP A O 1
ATOM 2481 N N . LYS A 1 331 ? 1.860 71.322 28.002 1.00 22.40 331 LYS A N 1
ATOM 2482 C CA . LYS A 1 331 ? 1.422 72.711 28.111 1.00 23.21 331 LYS A CA 1
ATOM 2483 C C . LYS A 1 331 ? 1.968 73.504 26.928 1.00 22.96 331 LYS A C 1
ATOM 2484 O O . LYS A 1 331 ? 1.347 74.474 26.483 1.00 22.00 331 LYS A O 1
ATOM 2490 N N . LEU A 1 332 ? 3.137 73.121 26.416 1.00 19.19 332 LEU A N 1
ATOM 2491 C CA . LEU A 1 332 ? 3.670 73.820 25.254 1.00 19.36 332 LEU A CA 1
ATOM 2492 C C . LEU A 1 332 ? 2.754 73.472 24.070 1.00 19.42 332 LEU A C 1
ATOM 2493 O O . LEU A 1 332 ? 2.432 74.321 23.231 1.00 19.30 332 LEU A O 1
ATOM 2498 N N . VAL A 1 333 ? 2.350 72.208 23.992 1.00 21.60 333 VAL A N 1
ATOM 2499 C CA . VAL A 1 333 ? 1.466 71.778 22.908 1.00 16.68 333 VAL A CA 1
ATOM 2500 C C . VAL A 1 333 ? 0.098 72.466 23.056 1.00 15.87 333 VAL A C 1
ATOM 2501 O O . VAL A 1 333 ? -0.470 72.952 22.073 1.00 18.16 333 VAL A O 1
ATOM 2505 N N . GLU A 1 334 ? -0.427 72.486 24.273 1.00 17.80 334 GLU A N 1
ATOM 2506 C CA . GLU A 1 334 ? -1.737 73.104 24.503 1.00 22.29 334 GLU A CA 1
ATOM 2507 C C . GLU A 1 334 ? -1.723 74.589 24.144 1.00 24.63 334 GLU A C 1
ATOM 2508 O O . GLU A 1 334 ? -2.699 75.111 23.594 1.00 20.41 334 GLU A O 1
ATOM 2514 N N . ALA A 1 335 ? -0.624 75.273 24.456 1.00 23.94 335 ALA A N 1
ATOM 2515 C CA . ALA A 1 335 ? -0.508 76.698 24.139 1.00 24.31 335 ALA A CA 1
ATOM 2516 C C . ALA A 1 335 ? -0.354 76.955 22.637 1.00 26.58 335 ALA A C 1
ATOM 2517 O O . ALA A 1 335 ? -0.888 77.938 22.110 1.00 25.04 335 ALA A O 1
ATOM 2519 N N . GLY A 1 336 ? 0.392 76.091 21.950 1.00 19.14 336 GLY A N 1
ATOM 2520 C CA . GLY A 1 336 ? 0.586 76.239 20.521 1.00 19.20 336 GLY A CA 1
ATOM 2521 C C . GLY A 1 336 ? 1.943 76.787 20.091 1.00 19.60 336 GLY A C 1
ATOM 2522 O O . GLY A 1 336 ? 2.163 77.061 18.914 1.00 21.42 336 GLY A O 1
ATOM 2523 N N . GLY A 1 337 ? 2.863 76.919 21.035 1.00 23.31 337 GLY A N 1
ATOM 2524 C CA . GLY A 1 337 ? 4.179 77.434 20.705 1.00 23.75 337 GLY A CA 1
ATOM 2525 C C . GLY A 1 337 ? 4.795 78.145 21.893 1.00 21.30 337 GLY A C 1
ATOM 2526 O O . GLY A 1 337 ? 4.160 78.279 22.934 1.00 20.33 337 GLY A O 1
ATOM 2527 N N . TRP A 1 338 ? 6.037 78.597 21.735 1.00 24.33 338 TRP A N 1
ATOM 2528 C CA . TRP A 1 338 ? 6.739 79.280 22.808 1.00 22.21 338 TRP A CA 1
ATOM 2529 C C . TRP A 1 338 ? 6.171 80.666 23.064 1.00 20.53 338 TRP A C 1
ATOM 2530 O O . TRP A 1 338 ? 5.914 81.028 24.211 1.00 23.97 338 TRP A O 1
ATOM 2541 N N . ALA A 1 339 ? 5.982 81.433 21.994 1.00 22.17 339 ALA A N 1
ATOM 2542 C CA . ALA A 1 339 ? 5.448 82.794 22.122 1.00 23.33 339 ALA A CA 1
ATOM 2543 C C . ALA A 1 339 ? 4.067 82.732 22.778 1.00 27.58 339 ALA A C 1
ATOM 2544 O O . ALA A 1 339 ? 3.749 83.521 23.675 1.00 26.07 339 ALA A O 1
ATOM 2546 N N . ARG A 1 340 ? 3.249 81.782 22.328 1.00 23.48 340 ARG A N 1
ATOM 2547 C CA . ARG A 1 340 ? 1.917 81.608 22.884 1.00 24.33 340 ARG A CA 1
ATOM 2548 C C . ARG A 1 340 ? 1.916 81.121 24.324 1.00 23.97 340 ARG A C 1
ATOM 2549 O O . ARG A 1 340 ? 1.104 81.565 25.123 1.00 24.74 340 ARG A O 1
ATOM 2557 N N . ALA A 1 341 ? 2.836 80.217 24.667 1.00 27.63 341 ALA A N 1
ATOM 2558 C CA . ALA A 1 341 ? 2.921 79.698 26.034 1.00 24.03 341 ALA A CA 1
ATOM 2559 C C . ALA A 1 341 ? 3.370 80.787 27.007 1.00 26.10 341 ALA A C 1
ATOM 2560 O O . ALA A 1 341 ? 2.952 80.804 28.170 1.00 30.58 341 ALA A O 1
ATOM 2562 N N . LYS A 1 342 ? 4.254 81.663 26.538 1.00 27.18 342 LYS A N 1
ATOM 2563 C CA . LYS A 1 342 ? 4.734 82.771 27.361 1.00 31.41 342 LYS A CA 1
ATOM 2564 C C . LYS A 1 342 ? 3.543 83.683 27.678 1.00 33.47 342 LYS A C 1
ATOM 2565 O O . LYS A 1 342 ? 3.291 84.029 28.841 1.00 31.55 342 LYS A O 1
ATOM 2571 N N . GLU A 1 343 ? 2.798 84.049 26.636 1.00 32.74 343 GLU A N 1
ATOM 2572 C CA . GLU A 1 343 ? 1.635 84.926 26.787 1.00 36.17 343 GLU A CA 1
ATOM 2573 C C . GLU A 1 343 ? 0.655 84.332 27.782 1.00 37.28 343 GLU A C 1
ATOM 2574 O O . GLU A 1 343 ? 0.016 85.058 28.538 1.00 40.54 343 GLU A O 1
ATOM 2580 N N . ARG A 1 344 ? 0.545 83.009 27.777 1.00 37.67 344 ARG A N 1
ATOM 2581 C CA . ARG A 1 344 ? -0.349 82.304 28.690 1.00 34.19 344 ARG A CA 1
ATOM 2582 C C . ARG A 1 344 ? 0.288 82.225 30.080 1.00 34.83 344 ARG A C 1
ATOM 2583 O O . ARG A 1 344 ? -0.356 81.826 31.047 1.00 35.83 344 ARG A O 1
ATOM 2591 N N . GLY A 1 345 ? 1.556 82.606 30.181 1.00 33.25 345 GLY A N 1
ATOM 2592 C CA . GLY A 1 345 ? 2.219 82.540 31.469 1.00 34.57 345 GLY A CA 1
ATOM 2593 C C . GLY A 1 345 ? 2.504 81.106 31.905 1.00 38.35 345 GLY A C 1
ATOM 2594 O O . GLY A 1 345 ? 2.465 80.783 33.102 1.00 35.03 345 GLY A O 1
ATOM 2595 N N . TRP A 1 346 ? 2.796 80.237 30.940 1.00 31.85 346 TRP A N 1
ATOM 2596 C CA . TRP A 1 346 ? 3.080 78.838 31.253 1.00 30.67 346 TRP A CA 1
ATOM 2597 C C . TRP A 1 346 ? 4.566 78.508 31.176 1.00 29.75 346 TRP A C 1
ATOM 2598 O O . TRP A 1 346 ? 4.987 77.399 31.537 1.00 31.53 346 TRP A O 1
ATOM 2609 N N . VAL A 1 347 ? 5.366 79.457 30.703 1.00 27.33 347 VAL A N 1
ATOM 2610 C CA . VAL A 1 347 ? 6.801 79.230 30.588 1.00 26.20 347 VAL A CA 1
ATOM 2611 C C . VAL A 1 347 ? 7.511 79.722 31.834 1.00 31.54 347 VAL A C 1
ATOM 2612 O O . VAL A 1 347 ? 7.419 80.900 32.190 1.00 32.37 347 VAL A O 1
ATOM 2616 N N . ARG A 1 348 ? 8.221 78.815 32.499 1.00 27.89 348 ARG A N 1
ATOM 2617 C CA . ARG A 1 348 ? 8.946 79.148 33.720 1.00 32.93 348 ARG A CA 1
ATOM 2618 C C . ARG A 1 348 ? 10.427 79.422 33.498 1.00 32.82 348 ARG A C 1
ATOM 2619 O O . ARG A 1 348 ? 11.047 78.903 32.569 1.00 29.94 348 ARG A O 1
ATOM 2627 N N . LEU A 1 349 ? 10.988 80.271 34.352 1.00 32.42 349 LEU A N 1
ATOM 2628 C CA . LEU A 1 349 ? 12.406 80.565 34.284 1.00 34.10 349 LEU A CA 1
ATOM 2629 C C . LEU A 1 349 ? 12.931 79.845 35.521 1.00 35.70 349 LEU A C 1
ATOM 2630 O O . LEU A 1 349 ? 12.596 80.214 36.648 1.00 37.04 349 LEU A O 1
ATOM 2635 N N . GLU A 1 350 ? 13.714 78.791 35.307 1.00 32.92 350 GLU A N 1
ATOM 2636 C CA . GLU A 1 350 ? 14.248 78.005 36.414 1.00 32.66 350 GLU A CA 1
ATOM 2637 C C . GLU A 1 350 ? 15.746 78.195 36.554 1.00 28.34 350 GLU A C 1
ATOM 2638 O O . GLU A 1 350 ? 16.453 78.419 35.562 1.00 30.31 350 GLU A O 1
ATOM 2644 N N . GLY A 1 351 ? 16.225 78.084 37.790 1.00 29.65 351 GLY A N 1
ATOM 2645 C CA . GLY A 1 351 ? 17.636 78.272 38.051 1.00 28.76 351 GLY A CA 1
ATOM 2646 C C . GLY A 1 351 ? 18.433 76.992 38.193 1.00 35.25 351 GLY A C 1
ATOM 2647 O O . GLY A 1 351 ? 17.974 75.913 37.811 1.00 33.84 351 GLY A O 1
ATOM 2648 N N . LYS A 1 352 ? 19.627 77.118 38.772 1.00 32.32 352 LYS A N 1
ATOM 2649 C CA . LYS A 1 352 ? 20.545 75.995 38.957 1.00 35.68 352 LYS A CA 1
ATOM 2650 C C . LYS A 1 352 ? 20.097 74.927 39.958 1.00 34.15 352 LYS A C 1
ATOM 2651 O O . LYS A 1 352 ? 20.650 73.830 39.986 1.00 36.76 352 LYS A O 1
ATOM 2657 N N . ASP A 1 353 ? 19.088 75.241 40.758 1.00 32.47 353 ASP A N 1
ATOM 2658 C CA . ASP A 1 353 ? 18.567 74.329 41.782 1.00 29.28 353 ASP A CA 1
ATOM 2659 C C . ASP A 1 353 ? 17.401 73.463 41.290 1.00 33.89 353 ASP A C 1
ATOM 2660 O O . ASP A 1 353 ? 16.954 72.546 41.984 1.00 32.63 353 ASP A O 1
ATOM 2665 N N . TYR A 1 354 ? 16.895 73.772 40.102 1.00 30.76 354 TYR A N 1
ATOM 2666 C CA . TYR A 1 354 ? 15.751 73.051 39.549 1.00 29.76 354 TYR A CA 1
ATOM 2667 C C . TYR A 1 354 ? 16.046 71.620 39.101 1.00 25.59 354 TYR A C 1
ATOM 2668 O O . TYR A 1 354 ? 16.945 71.399 38.295 1.00 22.31 354 TYR A O 1
ATOM 2677 N N . GLU A 1 355 ? 15.293 70.658 39.637 1.00 26.40 355 GLU A N 1
ATOM 2678 C CA . GLU A 1 355 ? 15.445 69.265 39.234 1.00 29.87 355 GLU A CA 1
ATOM 2679 C C . GLU A 1 355 ? 14.522 69.039 38.032 1.00 29.94 355 GLU A C 1
ATOM 2680 O O . GLU A 1 355 ? 13.302 69.256 38.118 1.00 26.80 355 GLU A O 1
ATOM 2686 N N . VAL A 1 356 ? 15.103 68.608 36.914 1.00 27.69 356 VAL A N 1
ATOM 2687 C CA . VAL A 1 356 ? 14.327 68.377 35.700 1.00 24.91 356 VAL A CA 1
ATOM 2688 C C . VAL A 1 356 ? 13.281 67.294 35.903 1.00 24.95 356 VAL A C 1
ATOM 2689 O O . VAL A 1 356 ? 13.512 66.301 36.598 1.00 23.97 356 VAL A O 1
ATOM 2693 N N . GLN A 1 357 ? 12.121 67.479 35.291 1.00 24.21 357 GLN A N 1
ATOM 2694 C CA . GLN A 1 357 ? 11.051 66.504 35.425 1.00 21.35 357 GLN A CA 1
ATOM 2695 C C . GLN A 1 357 ? 10.819 65.860 34.068 1.00 19.38 357 GLN A C 1
ATOM 2696 O O . GLN A 1 357 ? 11.037 66.486 33.041 1.00 23.16 357 GLN A O 1
ATOM 2702 N N . ASP A 1 358 ? 10.386 64.607 34.065 1.00 20.55 358 ASP A N 1
ATOM 2703 C CA . ASP A 1 358 ? 10.142 63.939 32.809 1.00 17.33 358 ASP A CA 1
ATOM 2704 C C . ASP A 1 358 ? 9.109 64.754 32.014 1.00 20.08 358 ASP A C 1
ATOM 2705 O O . ASP A 1 358 ? 8.115 65.231 32.573 1.00 19.47 358 ASP A O 1
ATOM 2710 N N . GLY A 1 359 ? 9.373 64.918 30.722 1.00 16.51 359 GLY A N 1
ATOM 2711 C CA . GLY A 1 359 ? 8.476 65.661 29.843 1.00 14.86 359 GLY A CA 1
ATOM 2712 C C . GLY A 1 359 ? 8.743 67.154 29.744 1.00 18.51 359 GLY A C 1
ATOM 2713 O O . GLY A 1 359 ? 8.101 67.864 28.953 1.00 21.05 359 GLY A O 1
ATOM 2714 N N . ASP A 1 360 ? 9.673 67.653 30.543 1.00 15.82 360 ASP A N 1
ATOM 2715 C CA . ASP A 1 360 ? 10.000 69.084 30.501 1.00 19.99 360 ASP A CA 1
ATOM 2716 C C . ASP A 1 360 ? 10.587 69.463 29.145 1.00 22.99 360 ASP A C 1
ATOM 2717 O O . ASP A 1 360 ? 11.363 68.694 28.569 1.00 21.99 360 ASP A O 1
ATOM 2722 N N . VAL A 1 361 ? 10.226 70.641 28.633 1.00 17.94 361 VAL A N 1
ATOM 2723 C CA . VAL A 1 361 ? 10.822 71.130 27.400 1.00 18.26 361 VAL A CA 1
ATOM 2724 C C . VAL A 1 361 ? 11.673 72.292 27.916 1.00 19.93 361 VAL A C 1
ATOM 2725 O O . VAL A 1 361 ? 11.167 73.133 28.661 1.00 20.92 361 VAL A O 1
ATOM 2729 N N . ILE A 1 362 ? 12.938 72.342 27.508 1.00 19.70 362 ILE A N 1
ATOM 2730 C CA . ILE A 1 362 ? 13.868 73.360 28.001 1.00 20.73 362 ILE A CA 1
ATOM 2731 C C . ILE A 1 362 ? 14.563 74.185 26.924 1.00 24.47 362 ILE A C 1
ATOM 2732 O O . ILE A 1 362 ? 14.924 73.664 25.852 1.00 19.80 362 ILE A O 1
ATOM 2737 N N . TYR A 1 363 ? 14.730 75.482 27.202 1.00 22.45 363 TYR A N 1
ATOM 2738 C CA . TYR A 1 363 ? 15.481 76.358 26.301 1.00 22.06 363 TYR A CA 1
ATOM 2739 C C . TYR A 1 363 ? 16.443 77.106 27.244 1.00 21.65 363 TYR A C 1
ATOM 2740 O O . TYR A 1 363 ? 16.007 77.864 28.114 1.00 25.16 363 TYR A O 1
ATOM 2749 N N . VAL A 1 364 ? 17.735 76.862 27.086 1.00 26.33 364 VAL A N 1
ATOM 2750 C CA . VAL A 1 364 ? 18.744 77.456 27.965 1.00 27.84 364 VAL A CA 1
ATOM 2751 C C . VAL A 1 364 ? 19.151 78.873 27.591 1.00 32.70 364 VAL A C 1
ATOM 2752 O O . VAL A 1 364 ? 19.484 79.155 26.440 1.00 28.73 364 VAL A O 1
ATOM 2756 N N . LEU A 1 365 ? 19.137 79.748 28.589 1.00 39.33 365 LEU A N 1
ATOM 2757 C CA . LEU A 1 365 ? 19.518 81.145 28.405 1.00 45.90 365 LEU A CA 1
ATOM 2758 C C . LEU A 1 365 ? 21.011 81.277 28.730 1.00 51.61 365 LEU A C 1
ATOM 2759 O O . LEU A 1 365 ? 21.423 81.158 29.887 1.00 53.93 365 LEU A O 1
ATOM 2764 N N . PHE A 1 366 ? 21.804 81.497 27.682 1.00 56.64 366 PHE A N 1
ATOM 2765 C CA . PHE A 1 366 ? 23.263 81.613 27.762 1.00 62.41 366 PHE A CA 1
ATOM 2766 C C . PHE A 1 366 ? 23.910 80.249 27.988 1.00 62.60 366 PHE A C 1
ATOM 2767 O O . PHE A 1 366 ? 24.539 79.734 27.037 1.00 62.18 366 PHE A O 1
#

Secondary structure (DSSP, 8-state):
--EEEE--SSSSHHHHHHHHHHHHTT-SS--GGGGSTTEEEEEPP-HHHHHHHHHH-BTTB---EE--EEEEEE--S------SSS-TTHHHHHHHHT-SEEEEEEE----HHHHHHHHHHHHHHHHHHHHHHHHHHHHHHHHH-GGGHHHHHHHHHHHHHHHTT--GGGSPP-HHHHHHHHHS--GGGS-EEEEEE--GGGTTT-TT-HHHHHHHHHHHHHT-EEEEE-HHHHHHHHTS-HHHHHHHHHHTT--S-HHHHHHHHHHHHTTEEEEEEESSS-EEEEEEETT-BHHHHHHHH-----S--EEEEEEHHHHHHHTSHHHHHHTT--EEE-TTPBP-TTEEEEEE-

Solvent-accessible surface area: 18615 Å² total

Radius of gyration: 22.69 Å; Cα contacts (8 Å, |Δi|>4): 645; chains: 1; bounding box: 45×60×60 Å

Foldseek 3Di:
DAEEEAEDPDLLVVLLVLLQVLQQVVAPDFDVVVVDVQKGKHFADDCLQVLLQVLFADDPATAAEHTDIHMYGHQDFDCDDPPPPPQHRVSSVVSLVPHQAYEYRAHQEPQRVVGVLSNLVSLLVVLLVVLVVVLVVLVVVCVVPVVSVLLNVLSVQVNVQSVVVAFPCPDDDDPSVVVNCVVPVRSSNRAYEYEYAYDVVCPDQNPPRVNSVVVVVVCVRRVYHYGYAHSNLSSVLSVDDVVVSQVVCVVVVHHDHSVNVVGVSSCVSQQKAWEWAGHSHYIYIDIDHFQDFPLVSVCRVPVCSVPFAWKWKAASVLCSVQSHDVSSVVVVRIDIGGRNHGDDHRIHIDTDD

InterPro domains:
  IPR004095 TGS [PS51880] (283-366)
  IPR004396 Ribosome-binding ATPase YchF/Obg-like ATPase 1 [MF_00944] (1-368)
  IPR004396 Ribosome-binding ATPase YchF/Obg-like ATPase 1 [PIRSF006641] (2-367)
  IPR004396 Ribosome-binding ATPase YchF/Obg-like ATPase 1 [TIGR00092] (2-367)
  IPR006073 GTP binding domain [PF01926] (4-108)
  IPR006073 GTP binding domain [PR00326] (4-24)
  IPR006073 GTP binding domain [PR00326] (25-43)
  IPR006073 GTP binding domain [PR00326] (73-88)
  IPR006073 GTP binding domain [PR00326] (90-108)
  IPR012675 Beta-grasp domain superfamily [G3DSA:3.10.20.30] (47-363)
  IPR012676 TGS-like [SSF81271] (284-364)
  IPR013029 YchF, C-terminal domain [PF06071] (284-367)
  IPR013029 YchF, C-terminal domain [cd04867] (282-366)
  IPR023192 TGS-like domain superfamily [G3DSA:1.10.150.300] (125-203)
  IPR027417 P-loop containing nucleoside triphosphate hydrolase [G3DSA:3.40.50.300] (4-284)
  IPR027417 P-loop containing nucleoside triphosphate hydrolase [SSF52540] (3-306)
  IPR031167 OBG-type guanine nucleotide-binding (G) domain [PS51710] (2-261)
  IPR041706 YchF, N-terminal [cd01900] (4-282)

B-factor: mean 24.71, std 12.38, range [7.89, 76.89]

Sequence (353 aa):
LAVGIVGLPNVGKSTLFNALTRANALAANYPFATIDKNVGVVPLEDERLYALQRTFAKGERVPPVVPTHVEFVDIAGLVKGAHKGEGLGNQFLAHIREVAAIAHVLRCFPDPLEDAEVVETELLLADLATLERRLERLRKEARADRERLPLLEAAEGLYVHLQEGKPARTFPPSEAVARFLKETPLLTAKPVIYVANVAEEDLPDGRGNPQVEAVRRKALEEGAEVVVVSARLEAELAELSGEEARELLAAYGLQESGLQRLARRAGYRALDLLTFFTAGEKEVRAWTVRRGTKAPRAAGEIHSDERGFIRAEVIPWDKLVEAGGWARAKERGWVRLEGKDYEVQDGDVIYVLF